Protein AF-A0A8H7FRB4-F1 (afdb_monomer)

Radius of gyration: 38.81 Å; Cα contacts (8 Å, |Δi|>4): 185; chains: 1; bounding box: 124×44×95 Å

Solvent-accessible surface area (backbone atoms only — not comparable to full-atom values): 19046 Å² total; per-residue (Å²): 135,80,78,74,79,72,81,78,77,81,50,70,69,59,49,53,49,49,33,62,73,70,65,39,68,90,49,43,68,59,54,55,52,53,70,71,49,55,69,69,59,46,53,52,50,50,53,52,51,49,53,51,49,53,49,52,52,49,55,49,51,50,52,50,51,52,48,51,53,51,49,55,51,49,53,60,52,49,60,76,68,59,72,76,51,73,67,52,47,53,50,52,47,39,52,51,34,27,61,67,56,42,77,67,78,49,79,86,48,47,54,58,52,52,50,52,51,42,64,79,38,15,73,84,69,72,39,55,54,49,75,77,33,68,61,53,31,52,43,50,51,53,51,45,43,55,47,43,56,55,47,51,53,49,50,53,50,52,47,50,45,38,63,69,16,46,84,89,69,78,39,69,60,56,54,66,69,61,48,45,53,52,48,44,70,78,22,40,53,77,83,62,67,95,63,81,53,62,62,36,46,19,45,52,28,50,54,43,54,53,51,49,57,52,52,54,52,47,56,48,37,56,73,74,65,52,77,77,74,68,85,88,60,88,83,54,58,66,63,54,50,42,54,53,38,49,54,47,39,75,72,49,46,88,56,71,82,39,68,63,37,54,51,50,30,54,48,42,37,50,51,46,51,50,58,52,53,50,56,53,49,57,51,48,60,53,42,54,62,45,47,75,64,39,79,83,62,90,84,87,85,88,88,87,88,87,89,81,89,85,80,90,67,82,87,64,87,74,79,91,80,75,137

Foldseek 3Di:
DDDDDPPDLDDPVNQVVVCVVVVVVVCNVVSVVLSPDDPVVNVVVVVVVVVVVVVVVVVVVVVVVVVVVVVVVVVVVCLVVDADDPLLLVVLLLQLLALVLADDLALVCSLVVSLVVCCVCVVLSVNVCCPVPPSSVVNSSVSSVVSSVVSVVVLLVLLLCLAVPDPVPPGARHALQRSLLVSQVVRHDLPRDPHRDLNSSLLSLLLNVLSVVLVVVQVVCVVVVPDDDPVPDDSCSSVVSSVVSNVQCVVQNPPCPDPSNVVSSVVSNVVSNVVRVVSVVVVVVVVVVVVVVCVVPDDDDDDDDDDDDDDDPNPSPPDPDDD

Structure (mmCIF, N/CA/C/O backbone):
data_AF-A0A8H7FRB4-F1
#
_entry.id   AF-A0A8H7FRB4-F1
#
loop_
_atom_site.group_PDB
_atom_site.id
_atom_site.type_symbol
_atom_site.label_atom_id
_atom_site.label_alt_id
_atom_site.label_comp_id
_atom_site.label_asym_id
_atom_site.label_entity_id
_atom_site.label_seq_id
_atom_site.pdbx_PDB_ins_code
_atom_site.Cartn_x
_atom_site.Cartn_y
_atom_site.Cartn_z
_atom_site.occupancy
_atom_site.B_iso_or_equiv
_atom_site.auth_seq_id
_atom_site.auth_comp_id
_atom_site.auth_asym_id
_atom_site.auth_atom_id
_atom_site.pdbx_PDB_model_num
ATOM 1 N N . MET A 1 1 ? -72.503 -6.354 61.749 1.00 41.94 1 MET A N 1
ATOM 2 C CA . MET A 1 1 ? -71.169 -5.715 61.730 1.00 41.94 1 MET A CA 1
ATOM 3 C C . MET A 1 1 ? -70.128 -6.792 61.989 1.00 41.94 1 MET A C 1
ATOM 5 O O . MET A 1 1 ? -70.009 -7.238 63.120 1.00 41.94 1 MET A O 1
ATOM 9 N N . ALA A 1 2 ? -69.456 -7.284 60.947 1.00 50.25 2 ALA A N 1
ATOM 10 C CA . ALA A 1 2 ? -68.375 -8.255 61.101 1.00 50.25 2 ALA A CA 1
ATOM 11 C C . ALA A 1 2 ? -67.097 -7.509 61.509 1.00 50.25 2 ALA A C 1
ATOM 13 O O . ALA A 1 2 ? -66.700 -6.558 60.832 1.00 50.25 2 ALA A O 1
ATOM 14 N N . ALA A 1 3 ? -66.491 -7.908 62.629 1.00 51.78 3 ALA A N 1
ATOM 15 C CA . ALA A 1 3 ? -65.200 -7.393 63.063 1.00 51.78 3 ALA A CA 1
ATOM 16 C C . ALA A 1 3 ? -64.176 -7.641 61.947 1.00 51.78 3 ALA A C 1
ATOM 18 O O . ALA A 1 3 ? -64.006 -8.778 61.503 1.00 51.78 3 ALA A O 1
ATOM 19 N N . ARG A 1 4 ? -63.537 -6.573 61.452 1.00 51.34 4 ARG A N 1
ATOM 20 C CA . ARG A 1 4 ? -62.471 -6.706 60.457 1.00 51.34 4 ARG A CA 1
ATOM 21 C C . ARG A 1 4 ? -61.383 -7.605 61.059 1.00 51.34 4 ARG A C 1
ATOM 23 O O . ARG A 1 4 ? -60.963 -7.317 62.181 1.00 51.34 4 ARG A O 1
ATOM 30 N N . PRO A 1 5 ? -60.943 -8.669 60.364 1.00 56.00 5 PRO A N 1
ATOM 31 C CA . PRO A 1 5 ? -59.815 -9.466 60.821 1.00 56.00 5 PRO A CA 1
ATOM 32 C C . PRO A 1 5 ? -58.641 -8.517 61.059 1.00 56.00 5 PRO A C 1
ATOM 34 O O . PRO A 1 5 ? -58.268 -7.753 60.166 1.00 56.00 5 PRO A O 1
ATOM 37 N N . GLY A 1 6 ? -58.142 -8.492 62.297 1.00 61.59 6 GLY A N 1
ATOM 38 C CA . GLY A 1 6 ? -57.039 -7.621 62.683 1.00 61.59 6 GLY A CA 1
ATOM 39 C C . GLY A 1 6 ? -55.871 -7.850 61.732 1.00 61.59 6 GLY A C 1
ATOM 40 O O . GLY A 1 6 ? -55.506 -9.000 61.487 1.00 61.59 6 GLY A O 1
ATOM 41 N N . MET A 1 7 ? -55.329 -6.773 61.157 1.00 62.56 7 MET A N 1
ATOM 42 C CA . MET A 1 7 ? -54.133 -6.845 60.318 1.00 62.56 7 MET A CA 1
ATOM 43 C C . MET A 1 7 ? -53.056 -7.614 61.085 1.00 62.56 7 MET A C 1
ATOM 45 O O . MET A 1 7 ? -52.595 -7.161 62.133 1.00 62.56 7 MET A O 1
ATOM 49 N N . GLY A 1 8 ? -52.732 -8.816 60.604 1.00 65.56 8 GLY A N 1
ATOM 50 C CA . GLY A 1 8 ? -51.844 -9.742 61.292 1.00 65.56 8 GLY A CA 1
ATOM 51 C C . GLY A 1 8 ? -50.474 -9.109 61.484 1.00 65.56 8 GLY A C 1
ATOM 52 O O . GLY A 1 8 ? -49.753 -8.870 60.518 1.00 65.56 8 GLY A O 1
ATOM 53 N N . VAL A 1 9 ? -50.119 -8.829 62.736 1.00 74.69 9 VAL A N 1
ATOM 54 C CA . VAL A 1 9 ? -48.777 -8.374 63.094 1.00 74.69 9 VAL A CA 1
ATOM 55 C C . VAL A 1 9 ? -47.816 -9.521 62.783 1.00 74.69 9 VAL A C 1
ATOM 57 O O . VAL A 1 9 ? -47.925 -10.607 63.352 1.00 74.69 9 VAL A O 1
ATOM 60 N N . MET A 1 10 ? -46.902 -9.302 61.839 1.00 84.31 10 MET A N 1
ATOM 61 C CA . MET A 1 10 ? -45.876 -10.275 61.464 1.00 84.31 10 MET A CA 1
ATOM 62 C C . MET A 1 10 ? -45.056 -10.685 62.698 1.00 84.31 10 MET A C 1
ATOM 64 O O . MET A 1 10 ? -44.583 -9.828 63.446 1.00 84.31 10 MET A O 1
ATOM 68 N N . SER A 1 11 ? -44.887 -11.992 62.928 1.00 91.75 11 SER A N 1
ATOM 69 C CA . SER A 1 11 ? -44.148 -12.490 64.094 1.00 91.75 11 SER A CA 1
ATOM 70 C C . SER A 1 11 ? -42.644 -12.205 63.974 1.00 91.75 11 SER A C 1
ATOM 72 O O . SER A 1 11 ? -42.080 -12.225 62.879 1.00 91.75 11 SER A O 1
ATOM 74 N N . LEU A 1 12 ? -41.962 -11.986 65.106 1.00 90.00 12 LEU A N 1
ATOM 75 C CA . LEU A 1 12 ? -40.512 -11.725 65.132 1.00 90.00 12 LEU A CA 1
ATOM 76 C C . LEU A 1 12 ? -39.692 -12.874 64.520 1.00 90.00 12 LEU A C 1
ATOM 78 O O . LEU A 1 12 ? -38.694 -12.625 63.854 1.00 90.00 12 LEU A O 1
ATOM 82 N N . GLN A 1 13 ? -40.149 -14.121 64.679 1.00 93.00 13 GLN A N 1
ATOM 83 C CA . GLN A 1 13 ? -39.522 -15.291 64.054 1.00 93.00 13 GLN A CA 1
ATOM 84 C C . GLN A 1 13 ? -39.648 -15.270 62.524 1.00 93.00 13 GLN A C 1
ATOM 86 O O . GLN A 1 13 ? -38.700 -15.624 61.824 1.00 93.00 13 GLN A O 1
ATOM 91 N N . ALA A 1 14 ? -40.798 -14.836 61.992 1.00 92.75 14 ALA A N 1
ATOM 92 C CA . ALA A 1 14 ? -40.980 -14.670 60.552 1.00 92.75 14 ALA A CA 1
ATOM 93 C C . ALA A 1 14 ? -40.101 -13.533 60.007 1.00 92.75 14 ALA A C 1
ATOM 95 O O . ALA A 1 14 ? -39.486 -13.689 58.952 1.00 92.75 14 ALA A O 1
ATOM 96 N N . LEU A 1 15 ? -39.973 -12.433 60.757 1.00 94.00 15 LEU A N 1
ATOM 97 C CA . LEU A 1 15 ? -39.087 -11.322 60.407 1.00 94.00 15 LEU A CA 1
ATOM 98 C C . LEU A 1 15 ? -37.610 -11.746 60.396 1.00 94.00 15 LEU A C 1
ATOM 100 O O . LEU A 1 15 ? -36.909 -11.475 59.427 1.00 94.00 15 LEU A O 1
ATOM 104 N N . ASP A 1 16 ? -37.140 -12.470 61.415 1.00 95.94 16 ASP A N 1
ATOM 105 C CA . ASP A 1 16 ? -35.768 -12.996 61.451 1.00 95.94 16 ASP A CA 1
ATOM 106 C C . ASP A 1 16 ? -35.485 -13.973 60.304 1.00 95.94 16 ASP A C 1
ATOM 108 O O . ASP A 1 16 ? -34.378 -13.989 59.756 1.00 95.94 16 ASP A O 1
ATOM 112 N N . LYS A 1 17 ? -36.487 -14.763 59.901 1.00 95.56 17 LYS A N 1
ATOM 113 C CA . LYS A 1 17 ? -36.383 -15.632 58.726 1.00 95.56 17 LYS A CA 1
ATOM 114 C C . LYS A 1 17 ? -36.187 -14.813 57.447 1.00 95.56 17 LYS A C 1
ATOM 116 O O . LYS A 1 17 ? -35.317 -15.170 56.658 1.00 95.56 17 LYS A O 1
ATOM 121 N N . LEU A 1 18 ? -36.921 -13.710 57.270 1.00 94.50 18 LEU A N 1
ATOM 122 C CA . LEU A 1 18 ? -36.755 -12.799 56.128 1.00 94.50 18 LEU A CA 1
ATOM 123 C C . LEU A 1 18 ? -35.392 -12.095 56.138 1.00 94.50 18 LEU A C 1
ATOM 125 O O . LEU A 1 18 ? -34.728 -12.046 55.106 1.00 94.50 18 LEU A O 1
ATOM 129 N N . ILE A 1 19 ? -34.937 -11.613 57.297 1.00 96.06 19 ILE A N 1
ATOM 130 C CA . ILE A 1 19 ? -33.608 -10.999 57.452 1.00 96.06 19 ILE A CA 1
ATOM 131 C C . ILE A 1 19 ? -32.517 -11.973 56.997 1.00 96.06 19 ILE A C 1
ATOM 133 O O . ILE A 1 19 ? -31.652 -11.614 56.200 1.00 96.06 19 ILE A O 1
ATOM 137 N N . ASN A 1 20 ? -32.587 -13.224 57.458 1.00 96.25 20 ASN A N 1
ATOM 138 C CA . ASN A 1 20 ? -31.646 -14.269 57.059 1.00 96.25 20 ASN A CA 1
ATOM 139 C C . ASN A 1 20 ? -31.755 -14.612 55.569 1.00 96.25 20 ASN A C 1
ATOM 141 O O . ASN A 1 20 ? -30.736 -14.769 54.901 1.00 96.25 20 ASN A O 1
ATOM 145 N N . GLN A 1 21 ? -32.977 -14.700 55.040 1.00 97.00 21 GLN A N 1
ATOM 146 C CA . GLN A 1 21 ? -33.227 -15.014 53.633 1.00 97.00 21 GLN A CA 1
ATOM 147 C C . GLN A 1 21 ? -32.640 -13.955 52.690 1.00 97.00 21 GLN A C 1
ATOM 149 O O . GLN A 1 21 ? -32.069 -14.306 51.660 1.00 97.00 21 GLN A O 1
ATOM 154 N N . HIS A 1 22 ? -32.737 -12.676 53.055 1.00 95.19 22 HIS A N 1
ATOM 155 C CA . HIS A 1 22 ? -32.208 -11.559 52.269 1.00 95.19 22 HIS A CA 1
ATOM 156 C C . HIS A 1 22 ? -30.783 -11.147 52.660 1.00 95.19 22 HIS A C 1
ATOM 158 O O . HIS A 1 22 ? -30.259 -10.189 52.101 1.00 95.19 22 HIS A O 1
ATOM 164 N N . LYS A 1 23 ? -30.139 -11.883 53.578 1.00 95.75 23 LYS A N 1
ATOM 165 C CA . LYS A 1 23 ? -28.772 -11.629 54.063 1.00 95.75 23 LYS A CA 1
ATOM 166 C C . LYS A 1 23 ? -28.575 -10.233 54.681 1.00 95.75 23 LYS A C 1
ATOM 168 O O . LYS A 1 23 ? -27.477 -9.697 54.635 1.00 95.75 23 LYS A O 1
ATOM 173 N N . LEU A 1 24 ? -29.610 -9.681 55.315 1.00 95.38 24 LEU A N 1
ATOM 174 C CA . LEU A 1 24 ? -29.598 -8.354 55.956 1.00 95.38 24 LEU A CA 1
ATOM 175 C C . LEU A 1 24 ? -29.108 -8.418 57.416 1.00 95.38 24 LEU A C 1
ATOM 177 O O . LEU A 1 24 ? -29.712 -7.859 58.336 1.00 95.38 24 LEU A O 1
ATOM 181 N N . GLY A 1 25 ? -28.078 -9.233 57.661 1.00 94.12 25 GLY A N 1
ATOM 182 C CA . GLY A 1 25 ? -27.602 -9.543 59.012 1.00 94.12 25 GLY A CA 1
ATOM 183 C C . GLY A 1 25 ? -27.091 -8.310 59.757 1.00 94.12 25 GLY A C 1
ATOM 184 O O . GLY A 1 25 ? -27.362 -8.163 60.952 1.00 94.12 25 GLY A O 1
ATOM 185 N N . ASP A 1 26 ? -26.434 -7.407 59.035 1.00 96.56 26 ASP A N 1
ATOM 186 C CA . ASP A 1 26 ? -25.814 -6.199 59.578 1.00 96.56 26 ASP A CA 1
ATOM 187 C C . ASP A 1 26 ? -26.870 -5.141 59.945 1.00 96.56 26 ASP A C 1
ATOM 189 O O . ASP A 1 26 ? -26.736 -4.408 60.929 1.00 96.56 26 ASP A O 1
ATOM 193 N N . GLU A 1 27 ? -27.995 -5.130 59.232 1.00 96.06 27 GLU A N 1
ATOM 194 C CA . GLU A 1 27 ? -29.126 -4.226 59.442 1.00 96.06 27 GLU A CA 1
ATOM 195 C C . GLU A 1 27 ? -30.166 -4.790 60.419 1.00 96.06 27 GLU A C 1
ATOM 197 O O . GLU A 1 27 ? -31.147 -4.115 60.747 1.00 96.06 27 GLU A O 1
ATOM 202 N N . ARG A 1 28 ? -29.965 -6.009 60.938 1.00 95.12 28 ARG A N 1
ATOM 203 C CA . ARG A 1 28 ? -30.932 -6.730 61.785 1.00 95.12 28 ARG A CA 1
ATOM 204 C C . ARG A 1 28 ? -31.487 -5.876 62.929 1.00 95.12 28 ARG A C 1
ATOM 206 O O . ARG A 1 28 ? -32.696 -5.871 63.159 1.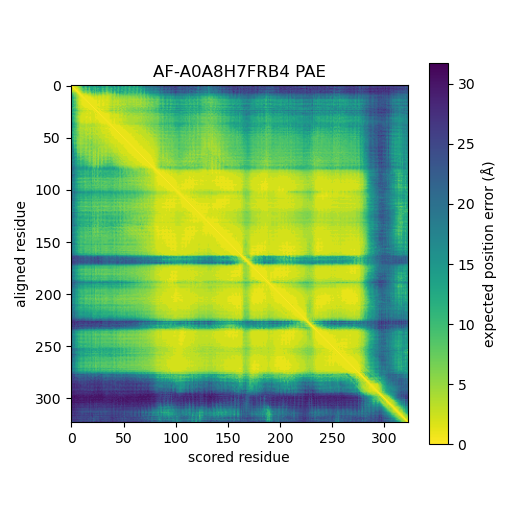00 95.12 28 ARG A O 1
ATOM 213 N N . LYS A 1 29 ? -30.632 -5.131 63.644 1.00 95.19 29 LYS A N 1
ATOM 214 C CA . LYS A 1 29 ? -31.057 -4.250 64.754 1.00 95.19 29 LYS A CA 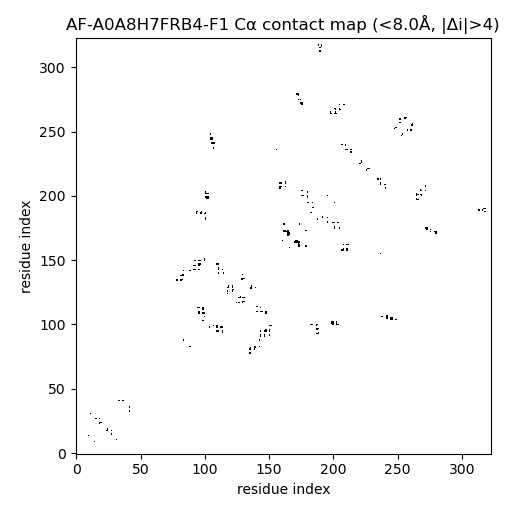1
ATOM 215 C C . LYS A 1 29 ? -32.001 -3.139 64.280 1.00 95.19 29 LYS A C 1
ATOM 217 O O . LYS A 1 29 ? -33.018 -2.898 64.925 1.00 95.19 29 LYS A O 1
ATOM 222 N N . LEU A 1 30 ? -31.686 -2.510 63.147 1.00 93.56 30 LEU A N 1
ATOM 223 C CA . LEU A 1 30 ? -32.503 -1.468 62.519 1.00 93.56 30 LEU A CA 1
ATOM 224 C C . LEU A 1 30 ? -33.856 -2.020 62.061 1.00 93.56 30 LEU A C 1
ATOM 226 O O . LEU A 1 30 ? -34.876 -1.378 62.288 1.00 93.56 30 LEU A O 1
ATOM 230 N N . ILE A 1 31 ? -33.882 -3.223 61.485 1.00 93.31 31 ILE A N 1
ATOM 231 C CA . ILE A 1 31 ? -35.112 -3.875 61.011 1.00 93.31 31 ILE A CA 1
ATOM 232 C C . ILE A 1 31 ? -36.039 -4.227 62.185 1.00 93.31 31 ILE A C 1
ATOM 234 O O . ILE A 1 31 ? -37.241 -3.968 62.126 1.00 93.31 31 ILE A O 1
ATOM 238 N N . HIS A 1 32 ? -35.494 -4.754 63.287 1.00 93.75 32 HIS A N 1
ATOM 239 C CA . HIS A 1 32 ? -36.270 -5.017 64.508 1.00 93.75 32 HIS A CA 1
ATOM 240 C C . HIS A 1 32 ? -36.778 -3.737 65.171 1.00 93.75 32 HIS A C 1
ATOM 242 O O . HIS A 1 32 ? -37.907 -3.706 65.662 1.00 93.75 32 HIS A O 1
ATOM 248 N N . GLN A 1 33 ? -35.967 -2.678 65.186 1.00 94.00 33 GLN A N 1
ATOM 249 C CA . GLN A 1 33 ? -36.384 -1.369 65.686 1.00 94.00 33 GLN A CA 1
ATOM 250 C C . GLN A 1 33 ? -37.510 -0.792 64.822 1.00 94.00 33 GLN A C 1
ATOM 252 O O . GLN A 1 33 ? -38.535 -0.383 65.359 1.00 94.00 33 GLN A O 1
ATOM 257 N N . PHE A 1 34 ? -37.366 -0.855 63.497 1.00 94.31 34 PHE A N 1
ATOM 258 C CA . PHE A 1 34 ? -38.390 -0.452 62.539 1.00 94.31 34 PHE A CA 1
ATOM 259 C C . PHE A 1 34 ? -39.696 -1.218 62.749 1.00 94.31 34 PHE A C 1
ATOM 261 O O . PHE A 1 34 ? -40.757 -0.610 62.814 1.00 94.31 34 PHE A O 1
ATOM 268 N N . ALA A 1 35 ? -39.631 -2.541 62.926 1.00 94.00 35 ALA A N 1
ATOM 269 C CA . ALA A 1 35 ? -40.802 -3.388 63.137 1.00 94.00 35 ALA A CA 1
ATOM 270 C C . ALA A 1 35 ? -41.583 -3.047 64.418 1.00 94.00 35 ALA A C 1
ATOM 272 O O . ALA A 1 35 ? -42.802 -3.231 64.445 1.00 94.00 35 ALA A O 1
ATOM 273 N N . LYS A 1 36 ? -40.912 -2.517 65.447 1.00 93.56 36 LYS A N 1
ATOM 274 C CA . LYS A 1 36 ? -41.530 -2.094 66.715 1.00 93.56 36 LYS A CA 1
ATOM 275 C C . LYS A 1 36 ? -42.116 -0.681 66.682 1.00 93.56 36 LYS A C 1
ATOM 277 O O . LYS A 1 36 ? -42.891 -0.350 67.574 1.00 93.56 36 LYS A O 1
ATOM 282 N N . SER A 1 37 ? -41.769 0.136 65.691 1.00 93.94 37 SER A N 1
ATOM 283 C CA . SER A 1 37 ? -42.290 1.499 65.566 1.00 93.94 37 SER A CA 1
ATOM 284 C C . SER A 1 37 ? -43.782 1.537 65.217 1.00 93.94 37 SER A C 1
ATOM 286 O O . SER A 1 37 ? -44.338 0.575 64.670 1.00 93.94 37 SER A O 1
ATOM 288 N N . ASP A 1 38 ? -44.413 2.677 65.500 1.00 95.88 38 ASP A N 1
ATOM 289 C CA . ASP A 1 38 ? -45.792 2.967 65.106 1.00 95.88 38 ASP A CA 1
ATOM 290 C C . ASP A 1 38 ? -45.980 2.947 63.573 1.00 95.88 38 ASP A C 1
ATOM 292 O O . ASP A 1 38 ? -45.026 3.145 62.811 1.00 95.88 38 ASP A O 1
ATOM 296 N N . VAL A 1 39 ? -47.202 2.662 63.116 1.00 91.50 39 VAL A N 1
ATOM 297 C CA . VAL A 1 39 ? -47.525 2.521 61.686 1.00 91.50 39 VAL A CA 1
ATOM 298 C C . VAL A 1 39 ? -47.278 3.820 60.923 1.00 91.50 39 VAL A C 1
ATOM 300 O O . VAL A 1 39 ? -46.667 3.770 59.852 1.00 91.50 39 VAL A O 1
ATOM 303 N N . ASP A 1 40 ? -47.663 4.970 61.476 1.00 93.12 40 ASP A N 1
ATOM 304 C CA . ASP A 1 40 ? -47.500 6.256 60.791 1.00 93.12 40 ASP A CA 1
ATOM 305 C C . ASP A 1 40 ? -46.014 6.602 60.638 1.00 93.12 40 ASP A C 1
ATOM 307 O O . ASP A 1 40 ? -45.562 7.030 59.572 1.00 93.12 40 ASP A O 1
ATOM 311 N N . TYR A 1 41 ? -45.215 6.304 61.668 1.00 92.69 41 TYR A N 1
ATOM 312 C CA . TYR A 1 41 ? -43.762 6.457 61.613 1.00 92.69 41 TYR A CA 1
ATOM 313 C C . TYR A 1 41 ? -43.122 5.548 60.554 1.00 92.69 41 TYR A C 1
ATOM 315 O O . TYR A 1 41 ? -42.249 5.991 59.804 1.00 92.69 41 TYR A O 1
ATOM 323 N N . LYS A 1 42 ? -43.564 4.286 60.451 1.00 93.12 42 LYS A N 1
ATOM 324 C CA . LYS A 1 42 ? -43.068 3.341 59.435 1.00 93.12 42 LYS A CA 1
ATOM 325 C C . LYS A 1 42 ? -43.332 3.840 58.020 1.00 93.12 42 LYS A C 1
ATOM 327 O O . LYS A 1 42 ? -42.423 3.812 57.191 1.00 93.12 42 LYS A O 1
ATOM 332 N N . LEU A 1 43 ? -44.556 4.297 57.751 1.00 93.44 43 LEU A N 1
ATOM 333 C CA . LEU A 1 43 ? -44.947 4.822 56.442 1.00 93.44 43 LEU A CA 1
ATOM 334 C C . LEU A 1 43 ? -44.130 6.063 56.079 1.00 93.44 43 LEU A C 1
ATOM 336 O O . LEU A 1 43 ? -43.574 6.124 54.981 1.00 93.44 43 LEU A O 1
ATOM 340 N N . ALA A 1 44 ? -43.983 7.006 57.015 1.00 94.69 44 ALA A N 1
ATOM 341 C CA . ALA A 1 44 ? -43.159 8.194 56.816 1.00 94.69 44 ALA A CA 1
ATOM 342 C C . ALA A 1 44 ? -41.694 7.830 56.525 1.00 94.69 44 ALA A C 1
ATOM 344 O O . ALA A 1 44 ? -41.091 8.361 55.593 1.00 94.69 44 ALA A O 1
ATOM 345 N N . GLN A 1 45 ? -41.121 6.887 57.274 1.00 93.56 45 GLN A N 1
ATOM 346 C CA . GLN A 1 45 ? -39.735 6.469 57.082 1.00 93.56 45 GLN A CA 1
ATOM 347 C C . GLN A 1 45 ? -39.520 5.718 55.760 1.00 93.56 45 GLN A C 1
ATOM 349 O O . GLN A 1 45 ? -38.497 5.947 55.115 1.00 93.56 45 GLN A O 1
ATOM 354 N N . ILE A 1 46 ? -40.461 4.868 55.328 1.00 95.19 46 ILE A N 1
ATOM 355 C CA . ILE A 1 46 ? -40.411 4.223 54.004 1.00 95.19 46 ILE A CA 1
ATOM 356 C C . ILE A 1 46 ? -40.461 5.280 52.905 1.00 95.19 46 ILE A C 1
ATOM 358 O O . ILE A 1 46 ? -39.611 5.252 52.022 1.00 95.19 46 ILE A O 1
ATOM 362 N N . LEU A 1 47 ? -41.393 6.237 52.980 1.00 95.62 47 LEU A N 1
ATOM 363 C CA . LEU A 1 47 ? -41.501 7.309 51.990 1.00 95.62 47 LEU A CA 1
ATOM 364 C C . LEU A 1 47 ? -40.207 8.130 51.911 1.00 95.62 47 LEU A C 1
ATOM 366 O O . LEU A 1 47 ? -39.689 8.356 50.823 1.00 95.62 47 LEU A O 1
ATOM 370 N N . ILE A 1 48 ? -39.640 8.525 53.055 1.00 95.69 48 ILE A N 1
ATOM 371 C CA . ILE A 1 48 ? -38.368 9.263 53.102 1.00 95.69 48 ILE A CA 1
ATOM 372 C C . ILE A 1 48 ? -37.234 8.436 52.488 1.00 95.69 48 ILE A C 1
ATOM 374 O O . ILE A 1 48 ? -36.454 8.958 51.695 1.00 95.69 48 ILE A O 1
ATOM 378 N N . ARG A 1 49 ? -37.128 7.146 52.830 1.00 93.69 49 ARG A N 1
ATOM 379 C CA . ARG A 1 49 ? -36.095 6.260 52.275 1.00 93.69 49 ARG A CA 1
ATOM 380 C C . ARG A 1 49 ? -36.262 6.057 50.772 1.00 93.69 49 ARG A C 1
ATOM 382 O O . ARG A 1 49 ? -35.257 6.116 50.073 1.00 93.69 49 ARG A O 1
ATOM 389 N N . GLN A 1 50 ? -37.493 5.891 50.291 1.00 96.25 50 GLN A N 1
ATOM 390 C CA . GLN A 1 50 ? -37.804 5.798 48.867 1.00 96.25 50 GLN A CA 1
ATOM 391 C C . GLN A 1 50 ? -37.372 7.072 48.136 1.00 96.25 50 GLN A C 1
ATOM 393 O O . GLN A 1 50 ? -36.638 6.981 47.164 1.00 96.25 50 GLN A O 1
ATOM 398 N N . LEU A 1 51 ? -37.717 8.257 48.652 1.00 96.81 51 LEU A N 1
ATOM 399 C CA . LEU A 1 51 ? -37.308 9.533 48.053 1.00 96.81 51 LEU A CA 1
ATOM 400 C C . LEU A 1 51 ? -35.780 9.714 48.032 1.00 96.81 51 LEU A C 1
ATOM 402 O O . LEU A 1 51 ? -35.229 10.216 47.053 1.00 96.81 51 LEU A O 1
ATOM 406 N N . ILE A 1 52 ? -35.080 9.298 49.095 1.00 96.25 52 ILE A N 1
ATOM 407 C CA . ILE A 1 52 ? -33.608 9.303 49.136 1.00 96.25 52 ILE A CA 1
ATOM 408 C C . ILE A 1 52 ? -33.039 8.349 48.080 1.00 96.25 52 ILE A C 1
ATOM 410 O O . ILE A 1 52 ? -32.090 8.703 47.384 1.00 96.25 52 ILE A O 1
ATOM 414 N N . GLN A 1 53 ? -33.609 7.150 47.957 1.00 96.81 53 GLN A N 1
ATOM 415 C CA . GLN A 1 53 ? -33.178 6.158 46.981 1.00 96.81 53 GLN A CA 1
ATOM 416 C C . GLN A 1 53 ? -33.438 6.630 45.547 1.00 96.81 53 GLN A C 1
ATOM 418 O O . GLN A 1 53 ? -32.533 6.543 44.724 1.00 96.81 53 GLN A O 1
ATOM 423 N N . ASP A 1 54 ? -34.614 7.188 45.259 1.00 96.69 54 ASP A N 1
ATOM 424 C CA . A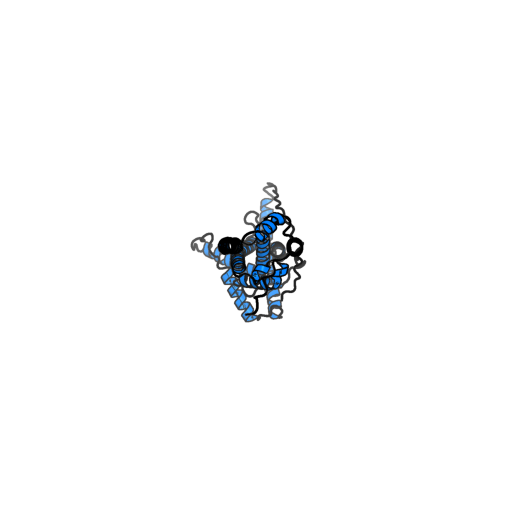SP A 1 54 ? -34.963 7.738 43.946 1.00 96.69 54 ASP A CA 1
ATOM 425 C C . ASP A 1 54 ? -34.000 8.863 43.553 1.00 96.69 54 ASP A C 1
ATOM 427 O O . ASP A 1 54 ? -33.519 8.912 42.420 1.00 96.69 54 ASP A O 1
ATOM 431 N N . ARG A 1 55 ? -33.632 9.725 44.511 1.00 97.19 55 ARG A N 1
ATOM 432 C CA . ARG A 1 55 ? -32.609 10.753 44.298 1.00 97.19 55 ARG A CA 1
ATOM 433 C C . ARG A 1 55 ? -31.238 10.148 43.994 1.00 97.19 55 ARG A C 1
ATOM 435 O O . ARG A 1 55 ? -30.603 10.579 43.038 1.00 97.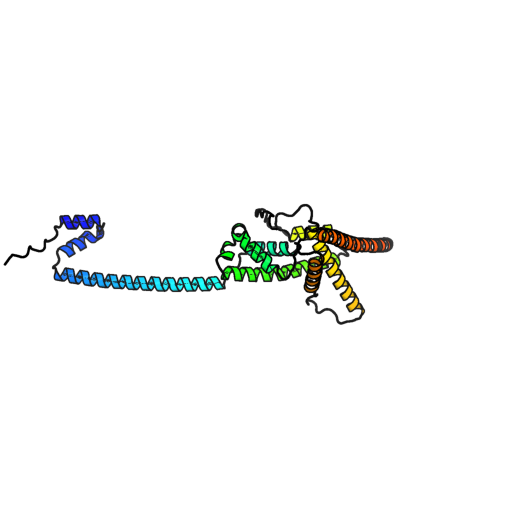19 55 ARG A O 1
ATOM 442 N N . ALA A 1 56 ? -30.792 9.158 44.766 1.00 96.56 56 ALA A N 1
ATOM 443 C CA . ALA A 1 56 ? -29.503 8.502 44.546 1.00 96.56 56 ALA A CA 1
ATOM 444 C C . ALA A 1 56 ? -29.447 7.775 43.189 1.00 96.56 56 ALA A C 1
ATOM 446 O O . ALA A 1 56 ? -28.440 7.842 42.487 1.00 96.56 56 ALA A O 1
ATOM 447 N N . VAL A 1 57 ? -30.544 7.125 42.786 1.00 97.31 57 VAL A N 1
ATOM 448 C CA . VAL A 1 57 ? -30.686 6.510 41.458 1.00 97.31 57 VAL A CA 1
ATOM 449 C C . VAL A 1 57 ? -30.643 7.576 40.363 1.00 97.31 57 VAL A C 1
ATOM 451 O O . VAL A 1 57 ? -29.971 7.375 39.354 1.00 97.31 57 VAL A O 1
ATOM 454 N N . GLY A 1 58 ? -31.293 8.724 40.568 1.00 97.44 58 GLY A N 1
ATOM 455 C CA . GLY A 1 58 ? -31.217 9.864 39.653 1.00 97.44 58 GLY A CA 1
ATOM 456 C C . GLY A 1 58 ? -29.795 10.412 39.499 1.00 97.44 58 GLY A C 1
ATOM 457 O O . GLY A 1 58 ? -29.322 10.592 38.379 1.00 97.44 58 GLY A O 1
ATOM 458 N N . GLU A 1 59 ? -29.078 10.617 40.606 1.00 97.38 59 GLU A N 1
ATOM 459 C CA . GLU A 1 59 ? -27.675 11.064 40.610 1.00 97.38 59 GLU A CA 1
ATOM 460 C C . GLU A 1 59 ? -26.751 10.056 39.901 1.00 97.38 59 GLU A C 1
ATOM 462 O O . GLU A 1 59 ? -25.891 10.450 39.105 1.00 97.38 59 GLU A O 1
ATOM 467 N N . LEU A 1 60 ? -26.965 8.753 40.115 1.00 97.75 60 LEU A N 1
ATOM 468 C CA . LEU A 1 60 ? -26.233 7.695 39.418 1.00 97.75 60 LEU A CA 1
ATOM 469 C C . LEU A 1 60 ? -26.547 7.677 37.916 1.00 97.75 60 LEU A C 1
ATOM 471 O O . LEU A 1 60 ? -25.630 7.570 37.105 1.00 97.75 60 LEU A O 1
ATOM 475 N N . SER A 1 61 ? -27.819 7.813 37.538 1.00 97.69 61 SER A N 1
ATOM 476 C CA . SER A 1 61 ? -28.240 7.873 36.135 1.00 97.69 61 SER A CA 1
ATOM 477 C C . SER A 1 61 ? -27.594 9.053 35.409 1.00 97.69 61 SER A C 1
ATOM 479 O O . SER A 1 61 ? -27.061 8.879 34.314 1.00 97.69 61 SER A O 1
ATOM 481 N N . ASN A 1 62 ? -27.573 10.231 36.039 1.00 97.19 62 ASN A N 1
ATOM 482 C CA . ASN A 1 62 ? -26.895 11.410 35.498 1.00 97.19 62 ASN A CA 1
ATOM 483 C C . ASN A 1 62 ? -25.386 11.162 35.351 1.00 97.19 62 ASN A C 1
ATOM 485 O O . ASN A 1 62 ? -24.817 11.435 34.301 1.00 97.19 62 ASN A O 1
ATOM 489 N N . SER A 1 63 ? -24.754 10.549 36.357 1.00 97.38 63 SER A N 1
ATOM 490 C CA . SER A 1 63 ? -23.325 10.207 36.308 1.00 97.38 63 SER A CA 1
ATOM 491 C C . SER A 1 63 ? -22.993 9.230 35.172 1.00 97.38 63 SER A C 1
ATOM 493 O O . SER A 1 63 ? -21.968 9.373 34.506 1.00 97.38 63 SER A O 1
ATOM 495 N N . ILE A 1 64 ? -23.859 8.242 34.918 1.00 97.31 64 ILE A N 1
ATOM 496 C CA . ILE A 1 64 ? -23.713 7.301 33.797 1.00 97.31 64 ILE A CA 1
ATOM 497 C C . ILE A 1 64 ? -23.860 8.031 32.458 1.00 97.31 64 ILE A C 1
ATOM 499 O O . ILE A 1 64 ? -23.083 7.776 31.537 1.00 97.31 64 ILE A O 1
ATOM 503 N N . GLN A 1 65 ? -24.819 8.951 32.345 1.00 97.56 65 GLN A N 1
ATOM 504 C CA . GLN A 1 65 ? -25.015 9.749 31.136 1.00 97.56 65 GLN A CA 1
ATOM 505 C C . GLN A 1 65 ? -23.809 10.659 30.855 1.00 97.56 65 GLN A C 1
ATOM 507 O O . GLN A 1 65 ? -23.328 10.719 29.719 1.00 97.56 65 GLN A O 1
ATOM 512 N N . ASP A 1 66 ? -23.265 11.297 31.891 1.00 96.56 66 ASP A N 1
ATOM 513 C CA . ASP A 1 66 ? -22.053 12.107 31.795 1.00 96.56 66 ASP A CA 1
ATOM 514 C C . ASP A 1 66 ? -20.850 11.252 31.376 1.00 96.56 66 ASP A C 1
ATOM 516 O O . ASP A 1 66 ? -20.093 11.641 30.482 1.00 96.56 66 ASP A O 1
ATOM 520 N N . LEU A 1 67 ? -20.690 10.055 31.952 1.00 96.88 67 LEU A N 1
ATOM 521 C CA . LEU A 1 67 ? -19.637 9.115 31.564 1.00 96.88 67 LEU A CA 1
ATOM 522 C C . LEU A 1 67 ? -19.773 8.692 30.095 1.00 96.88 67 LEU A C 1
ATOM 524 O O . LEU A 1 67 ? -18.787 8.738 29.363 1.00 96.88 67 LEU A O 1
ATOM 528 N N . ALA A 1 68 ? -20.980 8.343 29.644 1.00 96.44 68 ALA A N 1
ATOM 529 C CA . ALA A 1 68 ? -21.240 7.968 28.255 1.00 96.44 68 ALA A CA 1
ATOM 530 C C . ALA A 1 68 ? -20.891 9.108 27.284 1.00 96.44 68 ALA A C 1
ATOM 532 O O . ALA A 1 68 ? -20.238 8.880 26.265 1.00 96.44 68 ALA A O 1
ATOM 533 N N . SER A 1 69 ? -21.248 10.350 27.629 1.00 96.50 69 SER A N 1
ATOM 534 C CA . SER A 1 69 ? -20.890 11.526 26.826 1.00 96.50 69 SER A CA 1
ATOM 535 C C . SER A 1 69 ? -19.373 11.759 26.768 1.00 96.50 69 SER A C 1
ATOM 537 O O . SER A 1 69 ? -18.825 12.096 25.715 1.00 96.50 69 SER A O 1
ATOM 539 N N . ASN A 1 70 ? -18.671 11.520 27.880 1.00 95.94 70 ASN A N 1
ATOM 540 C CA . ASN A 1 70 ? -17.220 11.631 27.953 1.00 95.94 70 ASN A CA 1
ATOM 541 C C . ASN A 1 70 ? -16.516 10.540 27.143 1.00 95.94 70 ASN A C 1
ATOM 543 O O . ASN A 1 70 ? -15.554 10.855 26.445 1.00 95.94 70 ASN A O 1
ATOM 547 N N . VAL A 1 71 ? -17.003 9.298 27.189 1.00 95.25 71 VAL A N 1
ATOM 548 C CA . VAL A 1 71 ? -16.480 8.191 26.372 1.00 95.25 71 VAL A CA 1
ATOM 549 C C . VAL A 1 71 ? -16.665 8.497 24.889 1.00 95.25 71 VAL A C 1
ATOM 551 O O . VAL A 1 71 ? -15.678 8.489 24.161 1.00 95.25 71 VAL A O 1
ATOM 554 N N . ALA A 1 72 ? -17.860 8.914 24.461 1.00 90.81 72 ALA A N 1
ATOM 555 C CA . ALA A 1 72 ? -18.110 9.299 23.068 1.00 90.81 72 ALA A CA 1
ATOM 556 C C . ALA A 1 72 ? -17.202 10.456 22.603 1.00 90.81 72 ALA A C 1
ATOM 558 O O . ALA A 1 72 ? -16.733 10.498 21.463 1.00 90.81 72 ALA A O 1
ATOM 559 N N . ARG A 1 73 ? -16.909 11.414 23.495 1.00 93.12 73 ARG A N 1
ATOM 560 C CA . ARG A 1 73 ? -15.954 12.493 23.212 1.00 93.12 73 ARG A CA 1
ATOM 561 C C . ARG A 1 73 ? -14.526 11.967 23.056 1.00 93.12 73 ARG A C 1
ATOM 563 O O . ARG A 1 73 ? -13.818 12.447 22.173 1.00 93.12 73 ARG A O 1
ATOM 570 N N . ILE A 1 74 ? -14.097 11.031 23.905 1.00 91.56 74 ILE A N 1
ATOM 571 C CA . ILE A 1 74 ? -12.773 10.400 23.823 1.00 91.56 74 ILE A CA 1
ATOM 572 C C . ILE A 1 74 ? -12.655 9.596 22.529 1.00 91.56 74 ILE A C 1
ATOM 574 O O . ILE A 1 74 ? -11.687 9.798 21.806 1.00 91.56 74 ILE A O 1
ATOM 578 N N . GLU A 1 75 ? -13.651 8.779 22.188 1.00 86.25 75 GLU A N 1
ATOM 579 C CA . GLU A 1 75 ? -13.693 8.012 20.937 1.00 86.25 75 GLU A CA 1
ATOM 580 C C . GLU A 1 75 ? -13.527 8.932 19.724 1.00 86.25 75 GLU A C 1
ATOM 582 O O . GLU A 1 75 ? -12.622 8.732 18.920 1.00 86.25 75 GLU A O 1
ATOM 587 N N . LYS A 1 76 ? -14.278 10.038 19.669 1.00 84.12 76 LYS A N 1
ATOM 588 C CA . LYS A 1 76 ? -14.160 11.038 18.597 1.00 84.12 76 LYS A CA 1
ATOM 589 C C . LYS A 1 76 ? -12.787 11.719 18.529 1.00 84.12 76 LYS A C 1
ATOM 591 O O . LYS A 1 76 ? -12.355 12.154 17.460 1.00 84.12 76 LYS A O 1
ATOM 596 N N . LEU A 1 77 ? -12.109 11.895 19.664 1.00 87.12 77 LEU A N 1
ATOM 597 C CA . LEU A 1 77 ? -10.742 12.424 19.687 1.00 87.12 77 LEU A CA 1
ATOM 598 C C . LEU A 1 77 ? -9.733 11.366 19.224 1.00 87.12 77 LEU A C 1
ATOM 600 O O . LEU A 1 77 ? -8.827 11.702 18.465 1.00 87.12 77 LEU A O 1
ATOM 604 N N . CYS A 1 78 ? -9.917 10.106 19.622 1.00 86.44 78 CYS A N 1
ATOM 605 C CA . CYS A 1 78 ? -9.104 8.976 19.181 1.00 86.44 78 CYS A CA 1
ATOM 606 C C . CYS A 1 78 ? -9.246 8.722 17.675 1.00 86.44 78 CYS A C 1
ATOM 608 O O . CYS A 1 78 ? -8.239 8.515 17.007 1.00 86.44 78 CYS A O 1
ATOM 610 N N . GLU A 1 79 ? -10.456 8.835 17.123 1.00 80.75 79 GLU A N 1
ATOM 611 C CA . GLU A 1 79 ? -10.726 8.749 15.682 1.00 80.75 79 GLU A CA 1
ATOM 612 C C . GLU A 1 79 ? -9.880 9.746 14.876 1.00 80.75 79 GLU A C 1
ATOM 614 O O . GLU A 1 79 ? -9.351 9.418 13.818 1.00 80.75 79 GLU A O 1
ATOM 619 N N . ARG A 1 80 ? -9.698 10.969 15.386 1.00 84.38 80 ARG A N 1
ATOM 620 C CA . ARG A 1 80 ? -8.927 12.018 14.694 1.00 84.38 80 ARG A CA 1
ATOM 621 C C . ARG A 1 80 ? -7.420 11.797 14.716 1.00 84.38 80 ARG A C 1
ATOM 623 O O . ARG A 1 80 ? -6.729 12.362 13.875 1.00 84.38 80 ARG A O 1
ATOM 630 N N . GLY A 1 81 ? -6.923 11.060 15.703 1.00 88.62 81 GLY A N 1
ATOM 631 C CA . GLY A 1 81 ? -5.497 10.823 15.920 1.00 88.62 81 GLY A CA 1
ATOM 632 C C . GLY A 1 81 ? -5.058 9.408 15.568 1.00 88.62 81 GLY A C 1
ATOM 633 O O . GLY A 1 81 ? -3.960 9.016 15.952 1.00 88.62 81 GLY A O 1
ATOM 634 N N . TRP A 1 82 ? -5.915 8.618 14.917 1.00 93.69 82 TRP A N 1
ATOM 635 C CA . TRP A 1 82 ? -5.553 7.257 14.564 1.00 93.69 82 TRP A CA 1
ATOM 636 C C . TRP A 1 82 ? -4.472 7.264 13.481 1.00 93.69 82 TRP A C 1
ATOM 638 O O . TRP A 1 82 ? -4.646 7.844 12.408 1.00 93.69 82 TRP A O 1
ATOM 648 N N . GLU A 1 83 ? -3.373 6.566 13.749 1.00 94.94 83 GLU A N 1
ATOM 649 C CA . GLU A 1 83 ? -2.278 6.341 12.812 1.00 94.94 83 GLU A CA 1
ATOM 650 C C . GLU A 1 83 ? -1.882 4.858 12.831 1.00 94.94 83 GLU A C 1
ATOM 652 O O . GLU A 1 83 ? -1.978 4.204 13.878 1.00 94.94 83 GLU A O 1
ATOM 657 N N . PRO A 1 84 ? -1.429 4.299 11.693 1.00 95.25 84 PRO A N 1
ATOM 658 C CA . PRO A 1 84 ? -0.917 2.939 11.674 1.00 95.25 84 PRO A CA 1
ATOM 659 C C . PRO A 1 84 ? 0.332 2.842 12.552 1.00 95.25 84 PRO A C 1
ATOM 661 O O . PRO A 1 84 ? 1.201 3.715 12.528 1.00 95.25 84 PRO A O 1
ATOM 664 N N . SER A 1 85 ? 0.468 1.737 13.283 1.00 95.50 85 SER A N 1
ATOM 665 C CA . SER A 1 85 ? 1.681 1.480 14.061 1.00 95.50 85 SER A CA 1
ATOM 666 C C . SER A 1 85 ? 2.924 1.439 13.160 1.00 95.50 85 SER A C 1
ATOM 668 O O . SER A 1 85 ? 2.832 1.233 11.946 1.00 95.50 85 SER A O 1
ATOM 670 N N . GLU A 1 86 ? 4.123 1.582 13.730 1.00 96.19 86 GLU A N 1
ATOM 671 C CA . GLU A 1 86 ? 5.369 1.524 12.949 1.00 96.19 86 GLU A CA 1
ATOM 672 C C . GLU A 1 86 ? 5.504 0.195 12.178 1.00 96.19 86 GLU A C 1
ATOM 674 O O . GLU A 1 86 ? 5.921 0.170 11.018 1.00 96.19 86 GLU A O 1
ATOM 679 N N . GLN A 1 87 ? 5.095 -0.917 12.796 1.00 95.25 87 GLN A N 1
ATOM 680 C CA . GLN A 1 87 ? 5.095 -2.243 12.171 1.00 95.25 87 GLN A CA 1
ATOM 681 C C . GLN A 1 87 ? 4.106 -2.316 11.002 1.00 95.25 87 GLN A C 1
ATOM 683 O O . GLN A 1 87 ? 4.464 -2.794 9.925 1.00 95.25 87 GLN A O 1
ATOM 688 N N . GLN A 1 88 ? 2.889 -1.789 11.182 1.00 95.69 88 GLN A N 1
ATOM 689 C CA . GLN A 1 88 ? 1.897 -1.693 10.108 1.00 95.69 88 GLN A CA 1
ATOM 690 C C . GLN A 1 88 ? 2.406 -0.797 8.975 1.00 95.69 88 GLN A C 1
ATOM 692 O O . GLN A 1 88 ? 2.303 -1.165 7.812 1.00 95.69 88 GLN A O 1
ATOM 697 N N . SER A 1 89 ? 3.045 0.328 9.289 1.00 96.69 89 SER A N 1
ATOM 698 C CA . SER A 1 89 ? 3.642 1.226 8.295 1.00 96.69 89 SER A CA 1
ATOM 699 C C . SER A 1 89 ? 4.755 0.545 7.486 1.00 96.69 89 SER A C 1
ATOM 701 O O . SER A 1 89 ? 4.810 0.692 6.263 1.00 96.69 89 SER A O 1
ATOM 703 N N . LYS A 1 90 ? 5.621 -0.253 8.130 1.00 95.94 90 LYS A N 1
ATOM 704 C CA . LYS A 1 90 ? 6.643 -1.071 7.444 1.00 95.94 90 LYS A CA 1
ATOM 705 C C . LYS A 1 90 ? 6.008 -2.116 6.523 1.00 95.94 90 LYS A C 1
ATOM 707 O O . LYS A 1 90 ? 6.447 -2.260 5.382 1.00 95.94 90 LYS A O 1
ATOM 712 N N . LEU A 1 91 ? 4.956 -2.789 6.987 1.00 96.12 91 LEU A N 1
ATOM 713 C CA . LEU A 1 91 ? 4.188 -3.754 6.199 1.00 96.12 91 LEU A CA 1
ATOM 714 C C . LEU A 1 91 ? 3.537 -3.096 4.973 1.00 96.12 91 LEU A C 1
ATOM 716 O O . LEU A 1 91 ? 3.734 -3.564 3.854 1.00 96.12 91 LEU A O 1
ATOM 720 N N . LEU A 1 92 ? 2.835 -1.974 5.159 1.00 97.69 92 LEU A N 1
ATOM 721 C CA . LEU A 1 92 ? 2.222 -1.196 4.075 1.00 97.69 92 LEU A CA 1
ATOM 722 C C . LEU A 1 92 ? 3.274 -0.734 3.059 1.00 97.69 92 LEU A C 1
ATOM 724 O O . LEU A 1 92 ? 3.058 -0.833 1.852 1.00 97.69 92 LEU A O 1
ATOM 728 N N . LYS A 1 93 ? 4.448 -0.300 3.531 1.00 97.62 93 LYS A N 1
ATOM 729 C CA . LYS A 1 93 ? 5.582 0.058 2.670 1.00 97.62 93 LYS A CA 1
ATOM 730 C C . LYS A 1 93 ? 6.095 -1.120 1.850 1.00 97.62 93 LYS A C 1
ATOM 732 O O . LYS A 1 93 ? 6.382 -0.941 0.668 1.00 97.62 93 LYS A O 1
ATOM 737 N N . SER A 1 94 ? 6.205 -2.304 2.447 1.00 96.31 94 SER A N 1
ATOM 738 C CA . SER A 1 94 ? 6.594 -3.526 1.734 1.00 96.31 94 SER A CA 1
ATOM 739 C C . SER A 1 94 ? 5.549 -3.922 0.682 1.00 96.31 94 SER A C 1
ATOM 741 O O . SER A 1 94 ? 5.916 -4.176 -0.463 1.00 96.31 94 SER A O 1
ATOM 743 N N . LEU A 1 95 ? 4.253 -3.855 1.012 1.00 97.31 95 LEU A N 1
ATOM 744 C CA . LEU A 1 95 ? 3.163 -4.116 0.063 1.00 97.31 95 LEU A CA 1
ATOM 745 C C . LEU A 1 95 ? 3.200 -3.154 -1.129 1.00 97.31 95 LEU A C 1
ATOM 747 O O . LEU A 1 95 ? 3.215 -3.593 -2.276 1.00 97.31 95 LEU A O 1
ATOM 751 N N . VAL A 1 96 ? 3.278 -1.844 -0.878 1.00 98.12 96 VAL A N 1
ATOM 752 C CA . VAL A 1 96 ? 3.354 -0.831 -1.945 1.00 98.12 96 VAL A CA 1
ATOM 753 C C . VAL A 1 96 ? 4.557 -1.073 -2.855 1.00 98.12 96 VAL A C 1
ATOM 755 O O . VAL A 1 96 ? 4.432 -1.021 -4.078 1.00 98.12 96 VAL A O 1
ATOM 758 N N . LYS A 1 97 ? 5.726 -1.361 -2.275 1.00 97.38 97 LYS A N 1
ATOM 759 C CA . LYS A 1 97 ? 6.928 -1.696 -3.043 1.00 97.38 97 LYS A CA 1
ATOM 760 C C . LYS A 1 97 ? 6.729 -2.937 -3.915 1.00 97.38 97 LYS A C 1
ATOM 762 O O . LYS A 1 97 ? 7.120 -2.912 -5.080 1.00 97.38 97 LYS A O 1
ATOM 767 N N . HIS A 1 98 ? 6.086 -3.974 -3.388 1.00 97.06 98 HIS A N 1
ATOM 768 C CA . HIS A 1 98 ? 5.824 -5.202 -4.131 1.00 97.06 98 HIS A CA 1
ATOM 769 C C . HIS A 1 98 ? 4.954 -4.936 -5.364 1.00 97.06 98 HIS A C 1
ATOM 771 O O . HIS A 1 98 ? 5.326 -5.315 -6.476 1.00 97.06 98 HIS A O 1
ATOM 777 N N . PHE A 1 99 ? 3.854 -4.197 -5.197 1.00 97.25 99 PHE A N 1
ATOM 778 C CA . PHE A 1 99 ? 2.987 -3.817 -6.316 1.00 97.25 99 PHE A CA 1
ATOM 779 C C . PHE A 1 99 ? 3.659 -2.866 -7.317 1.00 97.25 99 PHE A C 1
ATOM 781 O O . PHE A 1 99 ? 3.267 -2.848 -8.477 1.00 97.25 99 PHE A O 1
ATOM 788 N N . LEU A 1 100 ? 4.685 -2.108 -6.911 1.00 97.00 100 LEU A N 1
ATOM 789 C CA . LEU A 1 100 ? 5.447 -1.255 -7.828 1.00 97.00 100 LEU A CA 1
ATOM 790 C C . LEU A 1 100 ? 6.356 -2.047 -8.779 1.00 97.00 100 LEU A C 1
ATOM 792 O O . LEU A 1 100 ? 6.542 -1.629 -9.920 1.00 97.00 100 LEU A O 1
ATOM 796 N N . ILE A 1 101 ? 6.954 -3.154 -8.336 1.00 96.69 101 ILE A N 1
ATOM 797 C CA . ILE A 1 101 ? 7.817 -3.968 -9.213 1.00 96.69 101 ILE A CA 1
ATOM 798 C C . ILE A 1 101 ? 7.036 -5.037 -9.987 1.00 96.69 101 ILE A C 1
ATOM 800 O O . ILE A 1 101 ? 7.482 -5.458 -11.055 1.00 96.69 101 ILE A O 1
ATOM 804 N N . LYS A 1 102 ? 5.864 -5.449 -9.481 1.00 95.06 102 LYS A N 1
ATOM 805 C CA . LYS A 1 102 ? 4.937 -6.332 -10.196 1.00 95.06 102 LYS A CA 1
ATOM 806 C C . LYS A 1 102 ? 4.378 -5.607 -11.425 1.00 95.06 102 LYS A C 1
ATOM 808 O O . LYS A 1 102 ? 4.082 -4.415 -11.374 1.00 95.06 102 LYS A O 1
ATOM 813 N N . SER A 1 103 ? 4.209 -6.336 -12.524 1.00 92.31 103 SER A N 1
ATOM 814 C CA . SER A 1 103 ? 3.521 -5.826 -13.710 1.00 92.31 103 SER A CA 1
ATOM 815 C C . SER A 1 103 ? 2.070 -5.496 -13.362 1.00 92.31 103 SER A C 1
ATOM 817 O O . SER A 1 103 ? 1.315 -6.377 -12.952 1.00 92.31 103 SER A O 1
ATOM 819 N N . THR A 1 104 ? 1.693 -4.228 -13.505 1.00 95.19 104 THR A N 1
ATOM 820 C CA . THR A 1 104 ? 0.334 -3.724 -13.265 1.00 95.19 104 THR A CA 1
ATOM 821 C C . THR A 1 104 ? -0.195 -3.053 -14.528 1.00 95.19 104 THR A C 1
ATOM 823 O O . THR A 1 104 ? 0.580 -2.711 -15.422 1.00 95.19 104 THR A O 1
ATOM 826 N N . SER A 1 105 ? -1.517 -2.915 -14.638 1.00 95.44 105 SER A N 1
ATOM 827 C CA . SER A 1 105 ? -2.140 -2.211 -15.763 1.00 95.44 105 SER A CA 1
ATOM 828 C C . SER A 1 105 ? -1.957 -0.705 -15.676 1.00 95.44 105 SER A C 1
ATOM 830 O O . SER A 1 105 ? -1.699 -0.063 -16.684 1.00 95.44 105 SER A O 1
ATOM 832 N N . SER A 1 106 ? -2.011 -0.157 -14.462 1.00 97.56 106 SER A N 1
ATOM 833 C CA . SER A 1 106 ? -1.736 1.248 -14.207 1.00 97.56 106 SER A CA 1
ATOM 834 C C . SER A 1 106 ? -1.025 1.433 -12.874 1.00 97.56 106 SER A C 1
ATOM 836 O O . SER A 1 106 ? -1.377 0.834 -11.856 1.00 97.56 106 SER A O 1
ATOM 838 N N . TYR A 1 107 ? -0.044 2.329 -12.862 1.00 96.94 107 TYR A N 1
ATOM 839 C CA . TYR A 1 107 ? 0.658 2.731 -11.648 1.00 96.94 107 TYR A CA 1
ATOM 840 C C . TYR A 1 107 ? -0.129 3.781 -10.853 1.00 96.94 107 TYR A C 1
ATOM 842 O O . TYR A 1 107 ? 0.196 4.049 -9.690 1.00 96.94 107 TYR A O 1
ATOM 850 N N . SER A 1 108 ? -1.153 4.402 -11.437 1.00 96.75 108 SER A N 1
ATOM 851 C CA . SER A 1 108 ? -2.033 5.376 -10.781 1.00 96.75 108 SER A CA 1
ATOM 852 C C . SER A 1 108 ? -2.963 4.721 -9.754 1.00 96.75 108 SER A C 1
ATOM 854 O O . SER A 1 108 ? -3.314 5.344 -8.754 1.00 96.75 108 SER A O 1
ATOM 856 N N . THR A 1 109 ? -3.279 3.437 -9.944 1.00 96.75 109 THR A N 1
ATOM 857 C CA . THR A 1 109 ? -4.235 2.672 -9.133 1.00 96.75 109 THR A CA 1
ATOM 858 C C . THR A 1 109 ? -3.579 1.815 -8.050 1.00 96.75 109 THR A C 1
ATOM 860 O O . THR A 1 109 ? -4.273 1.074 -7.358 1.00 96.75 109 THR A O 1
ATOM 863 N N . ILE A 1 110 ? -2.261 1.935 -7.826 1.00 97.50 110 ILE A N 1
ATOM 864 C CA . ILE A 1 110 ? -1.534 1.125 -6.825 1.00 97.50 110 ILE A CA 1
ATOM 865 C C . ILE A 1 110 ? -2.132 1.265 -5.424 1.00 97.50 110 ILE A C 1
ATOM 867 O O . ILE A 1 110 ? -2.248 0.267 -4.718 1.00 97.50 110 ILE A O 1
ATOM 871 N N . GLY A 1 111 ? -2.548 2.471 -5.025 1.00 97.75 111 GLY A N 1
ATOM 872 C CA . GLY A 1 111 ? -3.212 2.674 -3.734 1.00 97.75 111 GLY A CA 1
ATOM 873 C C . GLY A 1 111 ? -4.486 1.831 -3.603 1.00 97.75 111 GLY A C 1
ATOM 874 O O . GLY A 1 111 ? -4.690 1.173 -2.585 1.00 97.75 111 GLY A O 1
ATOM 875 N N . SER A 1 112 ? -5.289 1.770 -4.668 1.00 97.69 112 SER A N 1
ATOM 876 C CA . SER A 1 112 ? -6.505 0.951 -4.739 1.00 97.69 112 SER A CA 1
ATOM 877 C C . SER A 1 112 ? -6.204 -0.549 -4.752 1.00 97.69 112 SER A C 1
ATOM 879 O O . SER A 1 112 ? -6.897 -1.310 -4.078 1.00 97.69 112 SER A O 1
ATOM 881 N N . LEU A 1 113 ? -5.160 -0.985 -5.469 1.00 97.31 113 LEU A N 1
ATOM 882 C CA . LEU A 1 113 ? -4.721 -2.388 -5.491 1.00 97.31 113 LEU A CA 1
ATOM 883 C C . LEU A 1 113 ? -4.268 -2.853 -4.103 1.00 97.31 113 LEU A C 1
ATOM 885 O O . LEU A 1 113 ? -4.677 -3.916 -3.641 1.00 97.31 113 LEU A O 1
ATOM 889 N N . VAL A 1 114 ? -3.479 -2.029 -3.408 1.00 97.81 114 VAL A N 1
ATOM 890 C CA . VAL A 1 114 ? -3.058 -2.297 -2.027 1.00 97.81 114 VAL A CA 1
ATOM 891 C C . VAL A 1 114 ? -4.265 -2.318 -1.090 1.00 97.81 114 VAL A C 1
ATOM 893 O O . VAL A 1 114 ? -4.368 -3.225 -0.271 1.00 97.81 114 VAL A O 1
ATOM 896 N N . GLY A 1 115 ? -5.202 -1.376 -1.224 1.00 97.50 115 GLY A N 1
ATOM 897 C CA . GLY A 1 115 ? -6.432 -1.354 -0.425 1.00 97.50 115 GLY A CA 1
ATOM 898 C C . GLY A 1 115 ? -7.294 -2.605 -0.614 1.00 97.50 115 GLY A C 1
ATOM 899 O O . GLY A 1 115 ? -7.722 -3.208 0.368 1.00 97.50 115 GLY A O 1
ATOM 900 N N . THR A 1 116 ? -7.467 -3.047 -1.862 1.00 97.94 116 THR A N 1
ATOM 901 C CA . THR A 1 116 ? -8.182 -4.293 -2.200 1.00 97.94 116 THR A CA 1
ATOM 902 C C . THR A 1 116 ? -7.479 -5.499 -1.579 1.00 97.94 116 THR A C 1
ATOM 904 O O . THR A 1 116 ? -8.101 -6.295 -0.884 1.00 97.94 116 THR A O 1
ATOM 907 N N . TYR A 1 117 ? -6.151 -5.575 -1.707 1.00 97.25 117 TYR A N 1
ATOM 908 C CA . TYR A 1 117 ? -5.367 -6.644 -1.093 1.00 97.25 117 TYR A CA 1
ATOM 909 C C . TYR A 1 117 ? -5.503 -6.673 0.437 1.00 97.25 117 TYR A C 1
ATOM 911 O O . TYR A 1 117 ? -5.625 -7.751 1.021 1.00 97.25 117 TYR A O 1
ATOM 919 N N . ILE A 1 118 ? -5.497 -5.504 1.094 1.00 97.69 118 ILE A N 1
ATOM 920 C CA . ILE A 1 118 ? -5.717 -5.397 2.543 1.00 97.69 118 ILE A CA 1
ATOM 921 C C . ILE A 1 118 ? -7.118 -5.876 2.903 1.00 97.69 118 ILE A C 1
ATOM 923 O O . ILE A 1 118 ? -7.254 -6.621 3.866 1.00 97.69 118 ILE A O 1
ATOM 927 N N . GLN A 1 119 ? -8.143 -5.481 2.148 1.00 97.62 119 GLN A N 1
ATOM 928 C CA . GLN A 1 119 ? -9.516 -5.919 2.380 1.00 97.62 119 GLN A CA 1
ATOM 929 C C . GLN A 1 119 ? -9.634 -7.448 2.320 1.00 97.62 119 GLN A C 1
ATOM 931 O O . GLN A 1 119 ? -10.210 -8.048 3.230 1.00 97.62 119 GLN A O 1
ATOM 936 N N . ASP A 1 120 ? -9.012 -8.074 1.324 1.00 97.62 120 ASP A N 1
ATOM 937 C CA . ASP A 1 120 ? -9.056 -9.525 1.121 1.00 97.62 120 ASP A CA 1
ATOM 938 C C . ASP A 1 120 ? -8.228 -10.307 2.159 1.00 97.62 120 ASP A C 1
ATOM 940 O O . ASP A 1 120 ? -8.538 -11.455 2.473 1.00 97.62 120 ASP A O 1
ATOM 944 N N . HIS A 1 121 ? -7.182 -9.693 2.727 1.00 96.62 121 HIS A N 1
ATOM 945 C CA . HIS A 1 12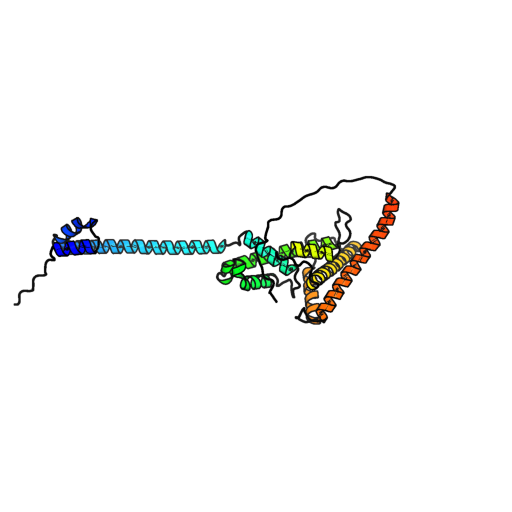1 ? -6.214 -10.358 3.614 1.00 96.62 121 HIS A CA 1
ATOM 946 C C . HIS A 1 121 ? -6.093 -9.709 5.003 1.00 96.62 121 HIS A C 1
ATOM 948 O O . HIS A 1 121 ? -5.082 -9.888 5.691 1.00 96.62 121 HIS A O 1
ATOM 954 N N . HIS A 1 122 ? -7.107 -8.960 5.439 1.00 96.06 122 HIS A N 1
ATOM 955 C CA . HIS A 1 122 ? -7.053 -8.134 6.651 1.00 96.06 122 HIS A CA 1
ATOM 956 C C . HIS A 1 122 ? -6.730 -8.934 7.920 1.00 96.06 122 HIS A C 1
ATOM 958 O O . HIS A 1 122 ? -5.997 -8.437 8.776 1.00 96.06 122 HIS A O 1
ATOM 964 N N . GLU A 1 123 ? -7.212 -10.174 8.038 1.00 95.56 123 GLU A N 1
ATOM 965 C CA . GLU A 1 123 ? -6.910 -11.050 9.178 1.00 95.56 123 GLU A CA 1
ATOM 966 C C . GLU A 1 123 ? -5.414 -11.386 9.249 1.00 95.56 123 GLU A C 1
ATOM 968 O O . GLU A 1 123 ? -4.779 -11.200 10.289 1.00 95.56 123 GLU A O 1
ATOM 973 N N . LYS A 1 124 ? -4.816 -11.791 8.117 1.00 93.31 124 LYS A N 1
ATOM 974 C CA . LYS A 1 124 ? -3.388 -12.144 8.023 1.00 93.31 124 LYS A CA 1
ATOM 975 C C . LYS A 1 124 ? -2.482 -10.942 8.273 1.00 93.31 124 LYS A C 1
ATOM 977 O O . LYS A 1 124 ? -1.442 -11.069 8.911 1.00 93.31 124 LYS A O 1
ATOM 982 N N . LEU A 1 125 ? -2.890 -9.768 7.793 1.00 93.31 125 LEU A N 1
ATOM 983 C CA . LEU A 1 125 ? -2.147 -8.519 7.965 1.00 93.31 125 LEU A CA 1
ATOM 984 C C . LEU A 1 125 ? -2.367 -7.877 9.344 1.00 93.31 125 LEU A C 1
ATOM 986 O O . LEU A 1 125 ? -1.739 -6.863 9.642 1.00 93.31 125 LEU A O 1
ATOM 990 N N . ARG A 1 126 ? -3.250 -8.443 10.182 1.00 95.19 126 ARG A N 1
ATOM 991 C CA . ARG A 1 126 ? -3.689 -7.856 11.462 1.00 95.19 126 ARG A CA 1
ATOM 992 C C . ARG A 1 126 ? -4.235 -6.432 11.291 1.00 95.19 126 ARG A C 1
ATOM 994 O O . ARG A 1 126 ? -3.998 -5.545 12.110 1.00 95.19 126 ARG A O 1
ATOM 1001 N N . LEU A 1 127 ? -4.976 -6.225 10.205 1.00 95.88 127 LEU A N 1
ATOM 1002 C CA . LEU A 1 127 ? -5.627 -4.974 9.820 1.00 95.88 127 LEU A CA 1
ATOM 1003 C C . LEU A 1 127 ? -7.156 -5.123 9.825 1.00 95.88 127 LEU A C 1
ATOM 1005 O O . LEU A 1 127 ? -7.834 -4.526 8.999 1.00 95.88 127 LEU A O 1
ATOM 1009 N N . GLY A 1 128 ? -7.724 -5.903 10.753 1.00 96.69 128 GLY A N 1
ATOM 1010 C CA . GLY A 1 128 ? -9.172 -6.162 10.789 1.00 96.69 128 GLY A CA 1
ATOM 1011 C C . GLY A 1 128 ? -10.038 -4.903 10.879 1.00 96.69 128 GLY A C 1
ATOM 1012 O O . GLY A 1 128 ? -11.076 -4.818 10.225 1.00 96.69 128 GLY A O 1
ATOM 1013 N N . LEU A 1 129 ? -9.547 -3.873 11.573 1.00 95.88 129 LEU A N 1
ATOM 1014 C CA . LEU A 1 129 ? -10.223 -2.577 11.660 1.00 95.88 129 LEU A CA 1
ATOM 1015 C C . LEU A 1 129 ? -10.346 -1.859 10.306 1.00 95.88 129 LEU A C 1
ATOM 1017 O O . LEU A 1 129 ? -11.244 -1.047 10.143 1.00 95.88 129 LEU A O 1
ATOM 1021 N N . TYR A 1 130 ? -9.516 -2.180 9.306 1.00 96.88 130 TYR A N 1
ATOM 1022 C CA . TYR A 1 130 ? -9.635 -1.611 7.957 1.00 96.88 130 TYR A CA 1
ATOM 1023 C C . TYR A 1 130 ? -10.995 -1.923 7.307 1.00 96.88 130 TYR A C 1
ATOM 1025 O O . TYR A 1 130 ? -11.549 -1.109 6.558 1.00 96.88 130 TYR A O 1
ATOM 1033 N N . VAL A 1 131 ? -11.550 -3.105 7.594 1.00 97.50 131 VAL A N 1
ATOM 1034 C CA . VAL A 1 131 ? -12.832 -3.553 7.037 1.00 97.50 131 VAL A CA 1
ATOM 1035 C C . VAL A 1 131 ? -14.003 -2.975 7.823 1.00 97.50 131 VAL A C 1
ATOM 1037 O O . VAL A 1 131 ? -14.978 -2.541 7.213 1.00 97.50 131 VAL A O 1
ATOM 1040 N N . THR A 1 132 ? -13.906 -2.914 9.150 1.00 97.00 132 THR A N 1
ATOM 1041 C CA . THR A 1 132 ? -15.027 -2.514 10.013 1.00 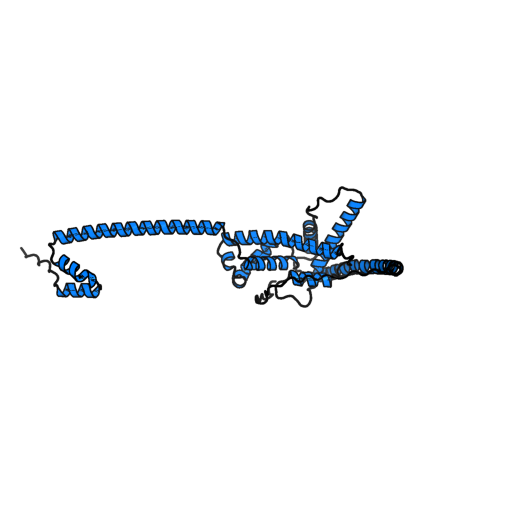97.00 132 THR A CA 1
ATOM 1042 C C . THR A 1 132 ? -15.126 -1.007 10.237 1.00 97.00 132 THR A C 1
ATOM 1044 O O . THR A 1 132 ? -16.231 -0.491 10.367 1.00 97.00 132 THR A O 1
ATOM 1047 N N . ASP A 1 133 ? -13.997 -0.299 10.282 1.00 95.00 133 ASP A N 1
ATOM 1048 C CA . ASP A 1 133 ? -13.914 1.107 10.681 1.00 95.00 133 ASP A CA 1
ATOM 1049 C C . ASP A 1 133 ? -13.501 2.001 9.495 1.00 95.00 133 ASP A C 1
ATOM 1051 O O . ASP A 1 133 ? -12.422 1.872 8.906 1.00 95.00 133 ASP A O 1
ATOM 1055 N N . HIS A 1 134 ? -14.385 2.936 9.132 1.00 93.12 134 HIS A N 1
ATOM 1056 C CA . HIS A 1 134 ? -14.171 3.870 8.026 1.00 93.12 134 HIS A CA 1
ATOM 1057 C C . HIS A 1 134 ? -13.045 4.882 8.291 1.00 93.12 134 HIS A C 1
ATOM 1059 O O . HIS A 1 134 ? -12.316 5.254 7.363 1.00 93.12 134 HIS A O 1
ATOM 1065 N N . THR A 1 135 ? -12.881 5.319 9.536 1.00 91.81 135 THR A N 1
ATOM 1066 C CA . THR A 1 135 ? -11.846 6.274 9.938 1.00 91.81 135 THR A CA 1
ATOM 1067 C C . THR A 1 135 ? -10.472 5.637 9.785 1.00 91.81 135 THR A C 1
ATOM 1069 O O . THR A 1 135 ? -9.599 6.189 9.109 1.00 91.81 135 THR A O 1
ATOM 1072 N N . VAL A 1 136 ? -10.317 4.414 10.301 1.00 94.81 136 VAL A N 1
ATOM 1073 C CA . VAL A 1 136 ? -9.095 3.609 10.149 1.00 94.81 136 VAL A CA 1
ATOM 1074 C C . VAL A 1 136 ? -8.786 3.356 8.674 1.00 94.81 136 VAL A C 1
ATOM 1076 O O . VAL A 1 136 ? -7.650 3.545 8.232 1.00 94.81 136 VAL A O 1
ATOM 1079 N N . ARG A 1 137 ? -9.797 2.997 7.872 1.00 96.31 137 ARG A N 1
ATOM 1080 C CA . ARG A 1 137 ? -9.641 2.811 6.422 1.00 96.31 137 ARG A CA 1
ATOM 1081 C C . ARG A 1 137 ? -9.123 4.071 5.730 1.00 96.31 137 ARG A C 1
ATOM 1083 O O . ARG A 1 137 ? -8.211 3.991 4.909 1.00 96.31 137 ARG A O 1
ATOM 1090 N N . THR A 1 138 ? -9.682 5.230 6.065 1.00 94.38 138 THR A N 1
ATOM 1091 C CA . THR A 1 138 ? -9.288 6.522 5.485 1.00 94.38 138 THR A CA 1
ATOM 1092 C C . THR A 1 138 ? -7.854 6.890 5.859 1.00 94.38 138 THR A C 1
ATOM 1094 O O . THR A 1 138 ? -7.077 7.302 4.992 1.00 94.38 138 THR A O 1
ATOM 1097 N N . ALA A 1 139 ? -7.469 6.682 7.119 1.00 94.88 139 ALA A N 1
ATOM 1098 C CA . ALA A 1 139 ? -6.111 6.921 7.592 1.00 94.88 139 ALA A CA 1
ATOM 1099 C C . ALA A 1 139 ? -5.090 5.987 6.919 1.00 94.88 139 ALA A C 1
ATOM 1101 O O . ALA A 1 139 ? -4.064 6.454 6.418 1.00 94.88 139 ALA A O 1
ATOM 1102 N N . ILE A 1 140 ? -5.395 4.687 6.807 1.00 97.12 140 ILE A N 1
ATOM 1103 C CA . ILE A 1 140 ? -4.548 3.720 6.088 1.00 97.12 140 ILE A CA 1
ATOM 1104 C C . ILE A 1 140 ? -4.425 4.098 4.611 1.00 97.12 140 ILE A C 1
ATOM 1106 O O . ILE A 1 140 ? -3.312 4.141 4.099 1.00 97.12 140 ILE A O 1
ATOM 1110 N N . ASN A 1 141 ? -5.524 4.427 3.927 1.00 97.19 141 ASN A N 1
ATOM 1111 C CA . ASN A 1 141 ? -5.483 4.818 2.513 1.00 97.19 141 ASN A CA 1
ATOM 1112 C C . ASN A 1 141 ? -4.645 6.088 2.293 1.00 97.19 141 ASN A C 1
ATOM 1114 O O . ASN A 1 141 ? -3.871 6.166 1.339 1.00 97.19 141 ASN A O 1
ATOM 1118 N N . THR A 1 142 ? -4.748 7.061 3.202 1.00 96.12 142 THR A N 1
ATOM 1119 C CA . THR A 1 142 ? -3.917 8.274 3.177 1.00 96.12 142 THR A CA 1
ATOM 1120 C C . THR A 1 142 ? -2.437 7.929 3.358 1.00 96.12 142 THR A C 1
ATOM 1122 O O . THR A 1 142 ? -1.601 8.375 2.572 1.00 96.12 142 THR A O 1
ATOM 1125 N N . CYS A 1 143 ? -2.111 7.076 4.334 1.00 97.06 143 CYS A N 1
ATOM 1126 C CA . CYS A 1 143 ? -0.751 6.587 4.564 1.00 97.06 143 CYS A CA 1
ATOM 1127 C C . CYS A 1 143 ? -0.193 5.842 3.337 1.00 97.06 143 CYS A C 1
ATOM 1129 O O . CYS A 1 143 ? 0.907 6.145 2.873 1.00 97.06 143 CYS A O 1
ATOM 1131 N N . VAL A 1 144 ? -0.973 4.922 2.759 1.00 98.12 144 VAL A N 1
ATOM 1132 C CA . VAL A 1 144 ? -0.612 4.164 1.552 1.00 98.12 144 VAL A CA 1
ATOM 1133 C C . VAL A 1 144 ? -0.306 5.105 0.391 1.00 98.12 144 VAL A C 1
ATOM 1135 O O . VAL A 1 144 ? 0.722 4.933 -0.257 1.00 98.12 144 VAL A O 1
ATOM 1138 N N . ASN A 1 145 ? -1.124 6.131 0.150 1.00 97.56 145 ASN A N 1
ATOM 1139 C CA . ASN A 1 145 ? -0.884 7.087 -0.933 1.00 97.56 145 ASN A CA 1
ATOM 1140 C C . ASN A 1 145 ? 0.429 7.864 -0.749 1.00 97.56 145 ASN A C 1
ATOM 1142 O O . ASN A 1 145 ? 1.207 7.987 -1.698 1.00 97.56 145 ASN A O 1
ATOM 1146 N N . THR A 1 146 ? 0.733 8.313 0.471 1.00 97.25 146 THR A N 1
ATOM 1147 C CA . THR A 1 146 ? 2.028 8.941 0.788 1.00 97.25 146 THR A CA 1
ATOM 1148 C C . THR A 1 146 ? 3.190 7.987 0.495 1.00 97.25 146 THR A C 1
ATOM 1150 O O . THR A 1 146 ? 4.128 8.337 -0.225 1.00 97.25 146 THR A O 1
ATOM 1153 N N . ILE A 1 147 ? 3.087 6.739 0.961 1.00 97.81 147 ILE A N 1
ATOM 1154 C CA . ILE A 1 147 ? 4.083 5.688 0.714 1.00 97.81 147 ILE A CA 1
ATOM 1155 C C . ILE A 1 147 ? 4.236 5.401 -0.789 1.00 97.81 147 ILE A C 1
ATOM 1157 O O . ILE A 1 147 ? 5.359 5.166 -1.246 1.00 97.81 147 ILE A O 1
ATOM 1161 N N . VAL A 1 148 ? 3.150 5.422 -1.571 1.00 97.69 148 VAL A N 1
ATOM 1162 C CA . VAL A 1 148 ? 3.172 5.244 -3.033 1.00 97.69 148 VAL A CA 1
ATOM 1163 C C . VAL A 1 148 ? 3.992 6.344 -3.694 1.00 97.69 148 VAL A C 1
ATOM 1165 O O . VAL A 1 148 ? 4.869 6.028 -4.499 1.00 97.69 148 VAL A O 1
ATOM 1168 N N . HIS A 1 149 ? 3.775 7.613 -3.346 1.00 96.38 149 HIS A N 1
ATOM 1169 C CA . HIS A 1 149 ? 4.547 8.724 -3.911 1.00 96.38 149 HIS A CA 1
ATOM 1170 C C . HIS A 1 149 ? 6.043 8.611 -3.593 1.00 96.38 149 HIS A C 1
ATOM 1172 O O . HIS A 1 149 ? 6.882 8.713 -4.499 1.00 96.38 149 HIS A O 1
ATOM 1178 N N . ASP A 1 150 ? 6.382 8.317 -2.338 1.00 96.56 150 ASP A N 1
ATOM 1179 C CA . ASP A 1 150 ? 7.770 8.138 -1.907 1.00 96.56 150 ASP A CA 1
ATOM 1180 C C . ASP A 1 150 ? 8.434 6.950 -2.606 1.00 96.56 150 ASP A C 1
ATOM 1182 O O . ASP A 1 150 ? 9.557 7.046 -3.115 1.00 96.56 150 ASP A O 1
ATOM 1186 N N . SER A 1 151 ? 7.730 5.823 -2.679 1.00 96.88 151 SER A N 1
ATOM 1187 C CA . SER A 1 151 ? 8.244 4.595 -3.286 1.00 96.88 151 SER A CA 1
ATOM 1188 C C . SER A 1 151 ? 8.392 4.735 -4.801 1.00 96.88 151 SER A C 1
ATOM 1190 O O . SER A 1 151 ? 9.409 4.306 -5.342 1.00 96.88 151 SER A O 1
ATOM 1192 N N . LYS A 1 152 ? 7.471 5.430 -5.483 1.00 96.75 152 LYS A N 1
ATOM 1193 C CA . LYS A 1 152 ? 7.617 5.824 -6.895 1.00 96.75 152 LYS A CA 1
ATOM 1194 C C . LYS A 1 152 ? 8.854 6.697 -7.109 1.00 96.75 152 LYS A C 1
ATOM 1196 O O . LYS A 1 152 ? 9.639 6.463 -8.027 1.00 96.75 152 LYS A O 1
ATOM 1201 N N . SER A 1 153 ? 9.063 7.699 -6.256 1.00 95.44 153 SER A N 1
ATOM 1202 C CA . SER A 1 153 ? 10.246 8.565 -6.331 1.00 95.44 153 SER A CA 1
ATOM 1203 C C . SER A 1 153 ? 11.545 7.768 -6.167 1.00 95.44 153 SER A C 1
ATOM 1205 O O . SER A 1 153 ? 12.491 7.959 -6.935 1.00 95.44 153 SER A O 1
ATOM 1207 N N . ASN A 1 154 ? 11.583 6.835 -5.215 1.00 96.00 154 ASN A N 1
ATOM 1208 C CA . ASN A 1 154 ? 12.745 5.986 -4.955 1.00 96.00 154 ASN A CA 1
ATOM 1209 C C . ASN A 1 154 ? 13.006 4.972 -6.075 1.00 96.00 154 ASN A C 1
ATOM 1211 O O . ASN A 1 154 ? 14.151 4.839 -6.503 1.00 96.00 154 ASN A O 1
ATOM 1215 N N . LEU A 1 155 ? 11.963 4.327 -6.601 1.00 96.75 155 LEU A N 1
ATOM 1216 C CA . LEU A 1 155 ? 12.068 3.415 -7.741 1.00 96.75 155 LEU A CA 1
ATOM 1217 C C . LEU A 1 155 ? 12.620 4.141 -8.970 1.00 96.75 155 LEU A C 1
ATOM 1219 O O . LEU A 1 155 ? 13.587 3.690 -9.581 1.00 96.75 155 LEU A O 1
ATOM 1223 N N . ARG A 1 156 ? 12.086 5.328 -9.275 1.00 95.81 156 ARG A N 1
ATOM 1224 C CA . ARG A 1 156 ? 12.603 6.182 -10.349 1.00 95.81 156 ARG A CA 1
ATOM 1225 C C . ARG A 1 156 ? 14.086 6.505 -10.145 1.00 95.81 156 ARG A C 1
ATOM 1227 O O . ARG A 1 156 ? 14.875 6.379 -11.074 1.00 95.81 156 ARG A O 1
ATOM 1234 N N . LYS A 1 157 ? 14.504 6.886 -8.934 1.00 93.88 157 LYS A N 1
ATOM 1235 C CA . LYS A 1 157 ? 15.931 7.124 -8.640 1.00 93.88 157 LYS A CA 1
ATOM 1236 C C . LYS A 1 157 ? 16.777 5.867 -8.871 1.00 93.88 157 LYS A C 1
ATOM 1238 O O . LYS A 1 157 ? 17.843 5.987 -9.468 1.00 93.88 157 LYS A O 1
ATOM 1243 N N . ALA A 1 158 ? 16.303 4.692 -8.456 1.00 95.12 158 ALA A N 1
ATOM 1244 C CA . ALA A 1 158 ? 16.997 3.421 -8.665 1.00 95.12 158 ALA A CA 1
ATOM 1245 C C . ALA A 1 158 ? 17.151 3.085 -10.158 1.00 95.12 158 ALA A C 1
ATOM 1247 O O . ALA A 1 158 ? 18.236 2.692 -10.587 1.00 95.12 158 ALA A O 1
ATOM 1248 N N . ILE A 1 159 ? 16.114 3.332 -10.967 1.00 95.69 159 ILE A N 1
ATOM 1249 C CA . ILE A 1 159 ? 16.178 3.201 -12.429 1.00 95.69 159 ILE A CA 1
ATOM 1250 C C . ILE A 1 159 ? 17.254 4.138 -12.986 1.00 95.69 159 ILE A C 1
ATOM 1252 O O . ILE A 1 159 ? 18.164 3.679 -13.668 1.00 95.69 159 ILE A O 1
ATOM 1256 N N . TRP A 1 160 ? 17.242 5.426 -12.633 1.00 93.44 160 TRP A N 1
ATOM 1257 C CA . TRP A 1 160 ? 18.259 6.376 -13.108 1.00 93.44 160 TRP A CA 1
ATOM 1258 C C . TRP A 1 160 ? 19.674 5.978 -12.693 1.00 93.44 160 TRP A C 1
ATOM 1260 O O . TRP A 1 160 ? 20.601 6.125 -13.482 1.00 93.44 160 TRP A O 1
ATOM 1270 N N . GLN A 1 161 ? 19.852 5.459 -11.479 1.00 91.62 161 GLN A N 1
ATOM 1271 C CA . GLN A 1 161 ? 21.143 4.953 -11.010 1.00 91.62 161 GLN A CA 1
ATOM 1272 C C . GLN A 1 161 ? 21.599 3.720 -11.799 1.00 91.62 161 GLN A C 1
ATOM 1274 O O . GLN A 1 161 ? 22.791 3.587 -12.074 1.00 91.62 161 GLN A O 1
ATOM 1279 N N . SER A 1 162 ? 20.674 2.842 -12.201 1.00 93.25 162 SER A N 1
ATOM 1280 C CA . SER A 1 162 ? 20.992 1.687 -13.054 1.00 93.25 162 SER A CA 1
ATOM 1281 C C . SER A 1 162 ? 21.475 2.105 -14.451 1.00 93.25 162 SER A C 1
ATOM 1283 O O . SER A 1 162 ? 22.346 1.445 -15.023 1.00 93.25 162 SER A O 1
ATOM 1285 N N . LEU A 1 163 ? 20.955 3.232 -14.959 1.00 92.44 163 LEU A N 1
ATOM 1286 C CA . LEU A 1 163 ? 21.238 3.769 -16.291 1.00 92.44 163 LEU A CA 1
ATOM 1287 C C . LEU A 1 163 ? 22.487 4.651 -16.337 1.00 92.44 163 LEU A C 1
ATOM 1289 O O . LEU A 1 163 ? 23.346 4.461 -17.189 1.00 92.44 163 LEU A O 1
ATOM 1293 N N . ALA A 1 164 ? 22.597 5.622 -15.432 1.00 83.31 164 ALA A N 1
ATOM 1294 C CA . ALA A 1 164 ? 23.670 6.615 -15.455 1.00 83.31 164 ALA A CA 1
ATOM 1295 C C . ALA A 1 164 ? 25.018 6.058 -14.973 1.00 83.31 164 ALA A C 1
ATOM 1297 O O . ALA A 1 164 ? 26.046 6.718 -15.128 1.00 83.31 164 ALA A O 1
ATOM 1298 N N . GLY A 1 165 ? 25.007 4.874 -14.351 1.00 69.38 165 GLY A N 1
ATOM 1299 C CA . GLY A 1 165 ? 26.132 4.416 -13.557 1.00 69.38 165 GLY A CA 1
ATOM 1300 C C . GLY A 1 165 ? 26.359 5.322 -12.345 1.00 69.38 165 GLY A C 1
ATOM 1301 O O . GLY A 1 165 ? 25.767 6.394 -12.182 1.00 69.38 165 GLY A O 1
ATOM 1302 N N . ASP A 1 166 ? 27.228 4.889 -11.444 1.00 61.94 166 ASP A N 1
ATOM 1303 C CA . ASP A 1 166 ? 27.631 5.748 -10.339 1.00 61.94 166 ASP A CA 1
ATOM 1304 C C . ASP A 1 166 ? 28.588 6.822 -10.873 1.00 61.94 166 ASP A C 1
ATOM 1306 O O . ASP A 1 166 ? 29.740 6.519 -11.205 1.00 61.94 166 ASP A O 1
ATOM 1310 N N . LYS A 1 167 ? 28.107 8.073 -10.953 1.00 59.09 167 LYS A N 1
ATOM 1311 C CA . LYS A 1 167 ? 28.896 9.239 -11.392 1.00 59.09 167 LYS A CA 1
ATOM 1312 C C . LYS A 1 167 ? 30.193 9.394 -10.598 1.00 59.09 167 LYS A C 1
ATOM 1314 O O . LYS A 1 167 ? 31.157 9.937 -11.126 1.00 59.09 167 LYS A O 1
ATOM 1319 N N . THR A 1 168 ? 30.218 8.923 -9.350 1.00 62.53 168 THR A N 1
ATOM 1320 C CA . THR A 1 168 ? 31.395 9.023 -8.478 1.00 62.53 168 THR A CA 1
ATOM 1321 C C . THR A 1 168 ? 32.410 7.908 -8.721 1.00 62.53 168 THR A C 1
ATOM 1323 O O . THR A 1 168 ? 33.605 8.137 -8.576 1.00 62.53 168 THR A O 1
ATOM 1326 N N . ASN A 1 169 ? 31.966 6.733 -9.177 1.00 55.84 169 ASN A N 1
ATOM 1327 C CA . ASN A 1 169 ? 32.809 5.538 -9.279 1.00 55.84 169 ASN A CA 1
ATOM 1328 C C . ASN A 1 169 ? 33.093 5.073 -10.718 1.00 55.84 169 ASN A C 1
ATOM 1330 O O . ASN A 1 169 ? 33.580 3.958 -10.902 1.00 55.84 169 ASN A O 1
ATOM 1334 N N . LYS A 1 170 ? 32.772 5.875 -11.750 1.00 61.88 170 LYS A N 1
ATOM 1335 C CA . LYS A 1 170 ? 32.874 5.476 -13.176 1.00 61.88 170 LYS A CA 1
ATOM 1336 C C . LYS A 1 170 ? 32.248 4.091 -13.446 1.00 61.88 170 LYS A C 1
ATOM 1338 O O . LYS A 1 170 ? 32.715 3.345 -14.310 1.00 61.88 170 LYS A O 1
ATOM 1343 N N . LYS A 1 171 ? 31.232 3.695 -12.667 1.00 59.72 171 LYS A N 1
ATOM 1344 C CA . LYS A 1 171 ? 30.664 2.345 -12.768 1.00 59.72 171 LYS A CA 1
ATOM 1345 C C . LYS A 1 171 ? 29.862 2.231 -14.056 1.00 59.72 171 LYS A C 1
ATOM 1347 O O . LYS A 1 171 ? 29.057 3.102 -14.370 1.00 59.72 171 LYS A O 1
ATOM 1352 N N . LYS A 1 172 ? 30.101 1.132 -14.773 1.00 72.81 172 LYS A N 1
ATOM 1353 C CA . LYS A 1 172 ? 29.369 0.731 -15.977 1.00 72.81 172 LYS A CA 1
ATOM 1354 C C . LYS A 1 172 ? 27.866 0.644 -15.683 1.00 72.81 172 LYS A C 1
ATOM 1356 O O . LYS A 1 172 ? 27.472 0.409 -14.539 1.00 72.81 172 LYS A O 1
ATOM 1361 N N . THR A 1 173 ? 27.049 0.806 -16.725 1.00 84.62 173 THR A N 1
ATOM 1362 C CA . THR A 1 173 ? 25.613 0.499 -16.683 1.00 84.62 173 THR A CA 1
ATOM 1363 C C . THR A 1 173 ? 25.385 -0.856 -16.030 1.00 84.62 173 THR A C 1
ATOM 1365 O O . THR A 1 173 ? 26.097 -1.814 -16.339 1.00 84.62 173 THR A O 1
ATOM 1368 N N . VAL A 1 174 ? 24.414 -0.935 -15.123 1.00 90.44 174 VAL A N 1
ATOM 1369 C CA . VAL A 1 174 ? 24.133 -2.181 -14.403 1.00 90.44 174 VAL A CA 1
ATOM 1370 C C . VAL A 1 174 ? 23.427 -3.148 -15.352 1.00 90.44 174 VAL A C 1
ATOM 1372 O O . VAL A 1 174 ? 22.519 -2.757 -16.086 1.00 90.44 174 VAL A O 1
ATOM 1375 N N . ASP A 1 175 ? 23.853 -4.408 -15.357 1.00 93.75 175 ASP A N 1
ATOM 1376 C CA . ASP A 1 175 ? 23.177 -5.467 -16.105 1.00 93.75 175 ASP A CA 1
ATOM 1377 C C . ASP A 1 175 ? 21.722 -5.645 -15.627 1.00 93.75 175 ASP A C 1
ATOM 1379 O O . ASP A 1 175 ? 21.437 -5.481 -14.436 1.00 93.75 175 ASP A O 1
ATOM 1383 N N . LEU A 1 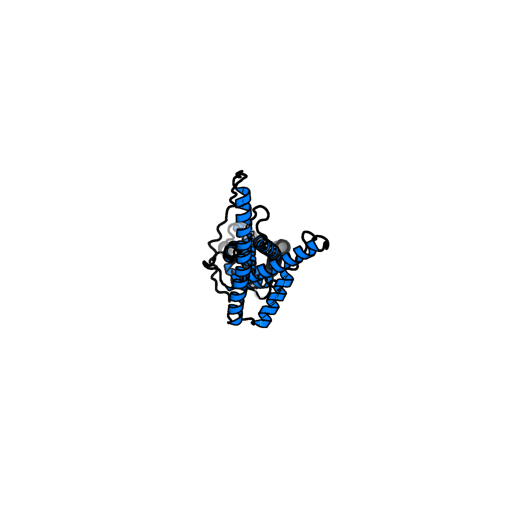176 ? 20.801 -5.964 -16.546 1.00 96.12 176 LEU A N 1
ATOM 1384 C CA . LEU A 1 176 ? 19.373 -6.081 -16.229 1.00 96.12 176 LEU A CA 1
ATOM 1385 C C . LEU A 1 176 ? 19.104 -7.130 -15.154 1.00 96.12 176 LEU A C 1
ATOM 1387 O O . LEU A 1 176 ? 18.347 -6.855 -14.227 1.00 96.12 176 LEU A O 1
ATOM 1391 N N . ASP A 1 177 ? 19.755 -8.291 -15.225 1.00 96.50 177 ASP A N 1
ATOM 1392 C CA . ASP A 1 177 ? 19.512 -9.379 -14.281 1.00 96.50 177 ASP A CA 1
ATOM 1393 C C . ASP A 1 177 ? 20.034 -9.001 -12.883 1.00 96.50 177 ASP A C 1
ATOM 1395 O O . ASP A 1 177 ? 19.423 -9.320 -11.861 1.00 96.50 177 ASP A O 1
ATOM 1399 N N . VAL A 1 178 ? 21.153 -8.270 -12.814 1.00 95.00 178 VAL A N 1
ATOM 1400 C CA . VAL A 1 178 ? 21.703 -7.742 -11.551 1.00 95.00 178 VAL A CA 1
ATOM 1401 C C . VAL A 1 178 ? 20.801 -6.660 -10.959 1.00 95.00 178 VAL A C 1
ATOM 1403 O O . VAL A 1 178 ? 20.542 -6.667 -9.752 1.00 95.00 178 VAL A O 1
ATOM 1406 N N . PHE A 1 179 ? 20.317 -5.735 -11.789 1.00 96.12 179 PHE A N 1
ATOM 1407 C CA . PHE A 1 179 ? 19.385 -4.697 -11.362 1.00 96.12 179 PHE A CA 1
ATOM 1408 C C . PHE A 1 179 ? 18.077 -5.311 -10.860 1.00 96.12 179 PHE A C 1
ATOM 1410 O O . PHE A 1 179 ? 17.654 -5.012 -9.746 1.00 96.12 179 PHE A O 1
ATOM 1417 N N . ALA A 1 180 ? 17.486 -6.226 -11.623 1.00 97.56 180 ALA A N 1
ATOM 1418 C CA . ALA A 1 180 ? 16.232 -6.871 -11.274 1.00 97.56 180 ALA A CA 1
ATOM 1419 C C . ALA A 1 180 ? 16.335 -7.703 -9.995 1.00 97.56 180 ALA A C 1
ATOM 1421 O O . ALA A 1 180 ? 15.472 -7.576 -9.131 1.00 97.56 180 ALA A O 1
ATOM 1422 N N . ARG A 1 181 ? 17.420 -8.465 -9.796 1.00 97.25 181 ARG A N 1
ATOM 1423 C CA . ARG A 1 181 ? 17.659 -9.174 -8.525 1.00 97.25 181 ARG A CA 1
ATOM 1424 C C . ARG A 1 181 ? 17.714 -8.226 -7.330 1.00 97.25 181 ARG A C 1
ATOM 1426 O O . ARG A 1 181 ? 17.134 -8.529 -6.291 1.00 97.25 181 ARG A O 1
ATOM 1433 N N . ARG A 1 182 ? 18.365 -7.065 -7.472 1.00 96.81 182 ARG A N 1
ATOM 1434 C CA . ARG A 1 182 ? 18.369 -6.034 -6.421 1.00 96.81 182 ARG A CA 1
ATOM 1435 C C . ARG A 1 182 ? 16.963 -5.493 -6.171 1.00 96.81 182 ARG A C 1
ATOM 1437 O O . ARG A 1 182 ? 16.547 -5.403 -5.024 1.00 96.81 182 ARG A O 1
ATOM 1444 N N . MET A 1 183 ? 16.229 -5.174 -7.234 1.00 97.69 183 MET A N 1
ATOM 1445 C CA . MET A 1 183 ? 14.864 -4.668 -7.121 1.00 97.69 183 MET A CA 1
ATOM 1446 C C . MET A 1 183 ? 13.946 -5.674 -6.429 1.00 97.69 183 MET A C 1
ATOM 1448 O O . MET A 1 183 ? 13.249 -5.298 -5.496 1.00 97.69 183 MET A O 1
ATOM 1452 N N . VAL A 1 184 ? 13.988 -6.949 -6.817 1.00 96.88 184 VAL A N 1
ATOM 1453 C CA . VAL A 1 184 ? 13.217 -8.012 -6.163 1.00 96.88 184 VAL A CA 1
ATOM 1454 C C . VAL A 1 184 ? 13.626 -8.151 -4.698 1.00 96.88 184 VAL A C 1
ATOM 1456 O O . VAL A 1 184 ? 12.753 -8.177 -3.842 1.00 96.88 184 VAL A O 1
ATOM 1459 N N . LYS A 1 185 ? 14.922 -8.144 -4.370 1.00 95.88 185 LYS A N 1
ATOM 1460 C CA . LYS A 1 185 ? 15.366 -8.196 -2.970 1.00 95.88 185 LYS A CA 1
ATOM 1461 C C . LYS A 1 185 ? 14.798 -7.043 -2.128 1.00 95.88 185 LYS A C 1
ATOM 1463 O O . LYS A 1 185 ? 14.339 -7.265 -1.014 1.00 95.88 185 LYS A O 1
ATOM 1468 N N . ASP A 1 186 ? 14.810 -5.824 -2.664 1.00 95.69 186 ASP A N 1
ATOM 1469 C CA . ASP A 1 186 ? 14.470 -4.610 -1.910 1.00 95.69 186 ASP A CA 1
ATOM 1470 C C . ASP A 1 186 ? 12.963 -4.271 -1.909 1.00 95.69 186 ASP A C 1
ATOM 1472 O O . ASP A 1 186 ? 12.511 -3.440 -1.100 1.00 95.69 186 ASP A O 1
ATOM 1476 N N . TYR A 1 187 ? 12.201 -4.824 -2.863 1.00 96.88 187 TYR A N 1
ATOM 1477 C CA . TYR A 1 187 ? 10.796 -4.478 -3.112 1.00 96.88 187 TYR A CA 1
ATOM 1478 C C . TYR A 1 187 ? 9.837 -5.665 -3.046 1.00 96.88 187 TYR A C 1
ATOM 1480 O O . TYR A 1 187 ? 8.639 -5.433 -2.923 1.00 96.88 187 TYR A O 1
ATOM 1488 N N . HIS A 1 188 ? 10.301 -6.910 -3.122 1.00 94.38 188 HIS A N 1
ATOM 1489 C CA . HIS A 1 188 ? 9.410 -8.060 -3.014 1.00 94.38 188 HIS A CA 1
ATOM 1490 C C . HIS A 1 188 ? 8.982 -8.305 -1.557 1.00 94.38 188 HIS A C 1
ATOM 1492 O O . HIS A 1 188 ? 9.615 -7.844 -0.607 1.00 94.38 188 HIS A O 1
ATOM 1498 N N . LEU A 1 189 ? 7.880 -9.037 -1.388 1.00 91.81 189 LEU A N 1
ATOM 1499 C CA . LEU A 1 189 ? 7.477 -9.582 -0.092 1.00 91.81 189 LEU A CA 1
ATOM 1500 C C . LEU A 1 189 ? 8.493 -10.645 0.380 1.00 91.81 189 LEU A C 1
ATOM 1502 O O . LEU A 1 189 ? 9.209 -11.188 -0.467 1.00 91.81 189 LEU A O 1
ATOM 1506 N N . PRO A 1 190 ? 8.542 -10.978 1.689 1.00 88.88 190 PRO A N 1
ATOM 1507 C CA . PRO A 1 190 ? 9.596 -11.812 2.287 1.00 88.88 190 PRO A CA 1
ATOM 1508 C C . PRO A 1 190 ? 9.922 -13.109 1.535 1.00 88.88 190 PRO A C 1
ATOM 1510 O O . PRO A 1 190 ? 11.079 -13.518 1.470 1.00 88.88 190 PRO A O 1
ATOM 1513 N N . LYS A 1 191 ? 8.925 -13.726 0.891 1.00 90.44 191 LYS A N 1
ATOM 1514 C CA . LYS A 1 191 ? 9.117 -14.870 -0.004 1.00 90.44 191 LYS A CA 1
ATOM 1515 C C . LYS A 1 191 ? 9.662 -14.427 -1.366 1.00 90.44 191 LYS A C 1
ATOM 1517 O O . LYS A 1 191 ? 8.916 -14.308 -2.337 1.00 90.44 191 LYS A O 1
ATOM 1522 N N . ILE A 1 192 ? 10.960 -14.147 -1.414 1.00 93.25 192 ILE A N 1
ATOM 1523 C CA . ILE A 1 192 ? 11.679 -13.745 -2.627 1.00 93.25 192 ILE A CA 1
ATOM 1524 C C . ILE A 1 192 ? 11.787 -14.945 -3.589 1.00 93.25 192 ILE A C 1
ATOM 1526 O O . ILE A 1 192 ? 12.208 -16.016 -3.156 1.00 93.25 192 ILE A O 1
ATOM 1530 N N . PRO A 1 193 ? 11.423 -14.802 -4.877 1.00 94.12 193 PRO A N 1
ATOM 1531 C CA . PRO A 1 193 ? 11.623 -15.864 -5.858 1.00 94.12 193 PRO A CA 1
ATOM 1532 C C . PRO A 1 193 ? 13.114 -16.044 -6.188 1.00 94.12 193 PRO A C 1
ATOM 1534 O O . PRO A 1 193 ? 13.823 -15.060 -6.400 1.00 94.12 193 PRO A O 1
ATOM 1537 N N . ASP A 1 194 ? 13.570 -17.298 -6.288 1.00 95.00 194 ASP A N 1
ATOM 1538 C CA . ASP A 1 194 ? 14.966 -17.634 -6.624 1.00 95.00 194 ASP A CA 1
ATOM 1539 C C . ASP A 1 194 ? 15.379 -17.093 -8.001 1.00 95.00 194 ASP A C 1
ATOM 1541 O O . ASP A 1 194 ? 16.490 -16.593 -8.197 1.00 95.00 194 ASP A O 1
ATOM 1545 N N . VAL A 1 195 ? 14.457 -17.175 -8.963 1.00 96.31 195 VAL A N 1
ATOM 1546 C CA . VAL A 1 195 ? 14.608 -16.637 -10.316 1.00 96.31 195 VAL A CA 1
ATOM 1547 C C . VAL A 1 195 ? 13.601 -15.514 -10.497 1.00 96.31 195 VAL A C 1
ATOM 1549 O O . VAL A 1 195 ? 12.414 -15.686 -10.221 1.00 96.31 195 VAL A O 1
ATOM 1552 N N . VAL A 1 196 ? 14.069 -14.357 -10.971 1.00 97.50 196 VAL A N 1
ATOM 1553 C CA . VAL A 1 196 ? 13.182 -13.225 -11.252 1.00 97.50 196 VAL A CA 1
ATOM 1554 C C . VAL A 1 196 ? 12.248 -13.607 -12.406 1.00 97.50 196 VAL A C 1
ATOM 1556 O O . VAL A 1 196 ? 12.755 -13.956 -13.470 1.00 97.50 196 VAL A O 1
ATOM 1559 N N . PRO A 1 197 ? 10.916 -13.530 -12.232 1.00 97.25 197 PRO A N 1
ATOM 1560 C CA . PRO A 1 197 ? 9.979 -13.815 -13.312 1.00 97.25 197 PRO A CA 1
ATOM 1561 C C . PRO A 1 197 ? 10.186 -12.887 -14.516 1.00 97.25 197 PRO A C 1
ATOM 1563 O O . PRO A 1 197 ? 10.397 -11.683 -14.338 1.00 97.25 197 PRO A O 1
ATOM 1566 N N . ASP A 1 198 ? 10.041 -13.427 -15.728 1.00 97.62 198 ASP A N 1
ATOM 1567 C CA . ASP A 1 198 ? 10.194 -12.672 -16.982 1.00 97.62 198 ASP A CA 1
ATOM 1568 C C . ASP A 1 198 ? 9.276 -11.448 -17.034 1.00 97.62 198 ASP A C 1
ATOM 1570 O O . ASP A 1 198 ? 9.696 -10.374 -17.452 1.00 97.62 198 ASP A O 1
ATOM 1574 N N . SER A 1 199 ? 8.066 -11.551 -16.484 1.00 97.19 199 SER A N 1
ATOM 1575 C CA . SER A 1 199 ? 7.137 -10.425 -16.405 1.00 97.19 199 SER A CA 1
ATOM 1576 C C . SER A 1 199 ? 7.681 -9.242 -15.600 1.00 97.19 199 SER A C 1
ATOM 1578 O O . SER A 1 199 ? 7.539 -8.094 -16.029 1.00 97.19 199 SER A O 1
ATOM 1580 N N . MET A 1 200 ? 8.361 -9.501 -14.476 1.00 97.62 200 MET A N 1
ATOM 1581 C CA . MET A 1 200 ? 9.026 -8.464 -13.679 1.00 97.62 200 MET A CA 1
ATOM 1582 C C . MET A 1 200 ? 10.269 -7.923 -14.391 1.00 97.62 200 MET A C 1
ATOM 1584 O O . MET A 1 200 ? 10.494 -6.712 -14.386 1.00 97.62 200 MET A O 1
ATOM 1588 N N . LEU A 1 201 ? 11.063 -8.795 -15.025 1.00 97.88 201 LEU A N 1
ATOM 1589 C CA . LEU A 1 201 ? 12.229 -8.390 -15.819 1.00 97.88 201 LEU A CA 1
ATOM 1590 C C . LEU A 1 201 ? 11.831 -7.462 -16.969 1.00 97.88 201 LEU A C 1
ATOM 1592 O O . LEU A 1 201 ? 12.423 -6.394 -17.120 1.00 97.88 201 LEU A O 1
ATOM 1596 N N . ALA A 1 202 ? 10.807 -7.835 -17.732 1.00 98.19 202 ALA A N 1
ATOM 1597 C CA . ALA A 1 202 ? 10.277 -7.062 -18.845 1.00 98.19 202 ALA A CA 1
ATOM 1598 C C . ALA A 1 202 ? 9.722 -5.709 -18.394 1.00 98.19 202 ALA A C 1
ATOM 1600 O O . ALA A 1 202 ? 9.979 -4.687 -19.028 1.00 98.19 202 ALA A O 1
ATOM 1601 N N . ASN A 1 203 ? 9.013 -5.671 -17.264 1.00 97.94 203 ASN A N 1
ATOM 1602 C CA . ASN A 1 203 ? 8.512 -4.423 -16.694 1.00 97.94 203 ASN A CA 1
ATOM 1603 C C . ASN A 1 203 ? 9.656 -3.476 -16.280 1.00 97.94 203 ASN A C 1
ATOM 1605 O O . ASN A 1 203 ? 9.638 -2.284 -16.591 1.00 97.94 203 ASN A O 1
ATOM 1609 N N . LEU A 1 204 ? 10.700 -4.003 -15.633 1.00 98.19 204 LEU A N 1
ATOM 1610 C CA . LEU A 1 204 ? 11.886 -3.216 -15.280 1.00 98.19 204 LEU A CA 1
ATOM 1611 C C . LEU A 1 204 ? 12.676 -2.766 -16.521 1.00 98.19 204 LEU A C 1
ATOM 1613 O O . LEU A 1 204 ? 13.157 -1.632 -16.547 1.00 98.19 204 LEU A O 1
ATOM 1617 N N . ALA A 1 205 ? 12.773 -3.606 -17.554 1.00 98.25 205 ALA A N 1
ATOM 1618 C CA . ALA A 1 205 ? 13.368 -3.257 -18.846 1.00 98.25 205 ALA A CA 1
ATOM 1619 C C . ALA A 1 205 ? 12.591 -2.123 -19.536 1.00 98.25 205 ALA A C 1
ATOM 1621 O O . ALA A 1 205 ? 13.179 -1.130 -19.962 1.00 98.25 205 ALA A O 1
ATOM 1622 N N . LEU A 1 206 ? 11.256 -2.192 -19.552 1.00 98.19 206 LEU A N 1
ATOM 1623 C CA . LEU A 1 206 ? 10.397 -1.119 -20.055 1.00 98.19 206 LEU A CA 1
ATOM 1624 C C . LEU A 1 206 ? 10.671 0.209 -19.330 1.00 98.19 206 LEU A C 1
ATOM 1626 O O . LEU A 1 206 ? 10.873 1.246 -19.967 1.00 98.19 206 LEU A O 1
ATOM 1630 N N . MET A 1 207 ? 10.727 0.184 -17.996 1.00 98.12 207 MET A N 1
ATOM 1631 C CA . MET A 1 207 ? 11.036 1.367 -17.190 1.00 98.12 207 MET A CA 1
ATOM 1632 C C . MET A 1 207 ? 12.427 1.944 -17.497 1.00 98.12 207 MET A C 1
ATOM 1634 O O . MET A 1 207 ? 12.592 3.166 -17.555 1.00 98.12 207 MET A O 1
ATOM 1638 N N . ARG A 1 208 ? 13.432 1.090 -17.721 1.00 97.62 208 ARG A N 1
ATOM 1639 C CA . ARG A 1 208 ? 14.781 1.509 -18.133 1.00 97.62 208 ARG A CA 1
ATOM 1640 C C . ARG A 1 208 ? 14.794 2.134 -19.522 1.00 97.62 208 ARG A C 1
ATOM 1642 O O . ARG A 1 208 ? 15.384 3.201 -19.680 1.00 97.62 208 ARG A O 1
ATOM 1649 N N . ASN A 1 209 ? 14.091 1.547 -20.487 1.00 97.25 209 ASN A N 1
ATOM 1650 C CA . ASN A 1 209 ? 13.944 2.094 -21.838 1.00 97.25 209 ASN A CA 1
ATOM 1651 C C . ASN A 1 209 ? 13.323 3.502 -21.815 1.00 97.25 209 ASN A C 1
ATOM 1653 O O . ASN A 1 209 ? 13.817 4.422 -22.474 1.00 97.25 209 ASN A O 1
ATOM 1657 N N . ILE A 1 210 ? 12.294 3.716 -20.987 1.00 97.50 210 ILE A N 1
ATOM 1658 C CA . ILE A 1 210 ? 11.710 5.050 -20.777 1.00 97.50 210 ILE A CA 1
ATOM 1659 C C . ILE A 1 210 ? 12.740 5.994 -20.147 1.00 97.50 210 ILE A C 1
ATOM 1661 O O . ILE A 1 210 ? 12.922 7.113 -20.636 1.00 97.50 210 ILE A O 1
ATOM 1665 N N . GLY A 1 211 ? 13.439 5.549 -19.099 1.00 95.62 211 GLY A N 1
ATOM 1666 C CA . GLY A 1 211 ? 14.491 6.328 -18.445 1.00 95.62 211 GLY A CA 1
ATOM 1667 C C . GLY A 1 211 ? 15.589 6.774 -19.417 1.00 95.62 211 GLY A C 1
ATOM 1668 O O . GLY A 1 211 ? 15.965 7.945 -19.413 1.00 95.62 211 GLY A O 1
ATOM 1669 N N . HIS A 1 212 ? 16.037 5.888 -20.309 1.00 93.69 212 HIS A N 1
ATOM 1670 C CA . HIS A 1 212 ? 16.995 6.203 -21.374 1.00 93.69 212 HIS A CA 1
ATOM 1671 C C . HIS A 1 212 ? 16.489 7.284 -22.313 1.00 93.69 212 HIS A C 1
ATOM 1673 O O . HIS A 1 212 ? 17.200 8.251 -22.575 1.00 93.69 212 HIS A O 1
ATOM 1679 N N . SER A 1 213 ? 15.250 7.149 -22.794 1.00 95.00 213 SER A N 1
ATOM 1680 C CA . SER A 1 213 ? 14.663 8.133 -23.709 1.00 95.00 213 SER A CA 1
ATOM 1681 C C . SER A 1 213 ? 14.608 9.534 -23.089 1.00 95.00 213 SER A C 1
ATOM 1683 O O . SER A 1 213 ? 14.810 10.533 -23.781 1.00 95.00 213 SER A O 1
ATOM 1685 N N . LEU A 1 214 ? 14.376 9.612 -21.775 1.00 94.25 214 LEU A N 1
ATOM 1686 C CA . LEU A 1 214 ? 14.336 10.864 -21.027 1.00 94.25 214 LEU A CA 1
ATOM 1687 C C . LEU A 1 214 ? 15.728 11.453 -20.805 1.00 94.25 214 LEU A C 1
ATOM 1689 O O . LEU A 1 214 ? 15.891 12.660 -20.964 1.00 94.25 214 LEU A O 1
ATOM 1693 N N . ILE A 1 215 ? 16.722 10.621 -20.481 1.00 91.44 215 ILE A N 1
ATOM 1694 C CA . ILE A 1 215 ? 18.120 11.055 -20.344 1.00 91.44 215 ILE A CA 1
ATOM 1695 C C . ILE A 1 215 ? 18.644 11.582 -21.686 1.00 91.44 215 ILE A C 1
ATOM 1697 O O . ILE A 1 215 ? 19.197 12.672 -21.735 1.00 91.44 215 ILE A O 1
ATOM 1701 N N . ALA A 1 216 ? 18.395 10.877 -22.793 1.00 91.06 216 ALA A N 1
ATOM 1702 C CA . ALA A 1 216 ? 18.846 11.307 -24.117 1.00 91.06 216 ALA A CA 1
ATOM 1703 C C . ALA A 1 216 ? 18.216 12.642 -24.555 1.00 91.06 216 ALA A C 1
ATOM 1705 O O . ALA A 1 216 ? 18.909 13.517 -25.073 1.00 91.06 216 ALA A O 1
ATOM 1706 N N . LYS A 1 217 ? 16.907 12.825 -24.319 1.00 90.81 217 LYS A N 1
ATOM 1707 C CA . LYS A 1 217 ? 16.212 14.098 -24.588 1.00 90.81 217 LYS A CA 1
ATOM 1708 C C . LYS A 1 217 ? 16.786 15.247 -23.773 1.00 90.81 217 LYS A C 1
ATOM 1710 O O . LYS A 1 217 ? 16.852 16.375 -24.250 1.00 90.81 217 LYS A O 1
ATOM 1715 N N . GLU A 1 218 ? 17.161 14.964 -22.537 1.00 88.12 218 GLU A N 1
ATOM 1716 C CA . GLU A 1 218 ? 17.762 15.951 -21.664 1.00 88.12 218 GLU A CA 1
ATOM 1717 C C . GLU A 1 218 ? 19.173 16.332 -22.110 1.00 88.12 218 GLU A C 1
ATOM 1719 O O . GLU A 1 218 ? 19.472 17.523 -22.182 1.00 88.12 218 GLU A O 1
ATOM 1724 N N . ASP A 1 219 ? 20.013 15.351 -22.437 1.00 87.31 219 ASP A N 1
ATOM 1725 C CA . ASP A 1 219 ? 21.360 15.596 -22.952 1.00 87.31 219 ASP A CA 1
ATOM 1726 C C . ASP A 1 219 ? 21.300 16.449 -24.229 1.00 87.31 219 ASP A C 1
ATOM 1728 O O . ASP A 1 219 ? 22.099 17.370 -24.408 1.00 87.31 219 ASP A O 1
ATOM 1732 N N . GLU A 1 220 ? 20.310 16.202 -25.092 1.00 89.94 220 GLU A N 1
ATOM 1733 C CA . GLU A 1 220 ? 20.078 16.998 -26.297 1.00 89.94 220 GLU A CA 1
ATOM 1734 C C . GLU A 1 220 ? 19.596 18.422 -25.979 1.00 89.94 220 GLU A C 1
ATOM 1736 O O . GLU A 1 220 ? 20.149 19.394 -26.494 1.00 89.94 220 GLU A O 1
ATOM 1741 N N . ALA A 1 221 ? 18.632 18.583 -25.067 1.00 87.94 221 ALA A N 1
ATOM 1742 C CA . ALA A 1 221 ? 18.190 19.906 -24.619 1.00 87.94 221 ALA A CA 1
ATOM 1743 C C . ALA A 1 221 ? 19.345 20.721 -24.006 1.00 87.94 221 ALA A C 1
ATOM 1745 O O . ALA A 1 221 ? 19.454 21.927 -24.248 1.00 87.94 221 ALA A O 1
ATOM 1746 N N . GLN A 1 222 ? 20.239 20.052 -23.268 1.00 86.44 222 GLN A N 1
ATOM 1747 C CA . GLN A 1 222 ? 21.433 20.660 -22.690 1.00 86.44 222 GLN A CA 1
ATOM 1748 C C . GLN A 1 222 ? 22.433 21.101 -23.770 1.00 86.44 222 GLN A C 1
ATOM 1750 O O . GLN A 1 222 ? 23.023 22.173 -23.634 1.00 86.44 222 GLN A O 1
ATOM 1755 N N . ARG A 1 223 ? 22.601 20.334 -24.857 1.00 87.62 223 ARG A N 1
ATOM 1756 C CA . ARG A 1 223 ? 23.449 20.722 -26.003 1.00 87.62 223 ARG A CA 1
ATOM 1757 C C . ARG A 1 223 ? 22.915 21.938 -26.752 1.00 87.62 223 ARG A C 1
ATOM 1759 O O . ARG A 1 223 ? 23.702 22.782 -27.166 1.00 87.62 223 ARG A O 1
ATOM 1766 N N . VAL A 1 224 ? 21.595 22.045 -26.893 1.00 91.62 224 VAL A N 1
ATOM 1767 C CA . VAL A 1 224 ? 20.931 23.161 -27.592 1.00 91.62 224 VAL A CA 1
ATOM 1768 C C . VAL A 1 224 ? 20.839 24.422 -26.710 1.00 91.62 224 VAL A C 1
ATOM 1770 O O . VAL A 1 224 ? 20.377 25.470 -27.153 1.00 91.62 224 VAL A O 1
ATOM 1773 N N . GLY A 1 225 ? 21.307 24.370 -25.457 1.00 88.12 225 GLY A N 1
ATOM 1774 C CA . GLY A 1 225 ? 21.293 25.520 -24.548 1.00 88.12 225 GLY A CA 1
ATOM 1775 C C . GLY A 1 225 ? 19.891 25.899 -24.061 1.00 88.12 225 GLY A C 1
ATOM 1776 O O . GLY A 1 225 ? 19.690 27.006 -23.557 1.00 88.12 225 GLY A O 1
ATOM 1777 N N . VAL A 1 226 ? 18.913 24.995 -24.186 1.00 84.50 226 VAL A N 1
ATOM 1778 C CA . VAL A 1 226 ? 17.570 25.202 -23.639 1.00 84.50 226 VAL A CA 1
ATOM 1779 C C . VAL A 1 226 ? 17.662 25.046 -22.120 1.00 84.50 226 VAL A C 1
ATOM 1781 O O . VAL A 1 226 ? 18.001 23.981 -21.612 1.00 84.50 226 VAL A O 1
ATOM 1784 N N . VAL A 1 227 ? 17.425 26.163 -21.425 1.00 64.06 227 VAL A N 1
ATOM 1785 C CA . VAL A 1 227 ? 17.564 26.424 -19.980 1.00 64.06 227 VAL A CA 1
ATOM 1786 C C . VAL A 1 227 ? 17.538 25.181 -19.079 1.00 64.06 227 VAL A C 1
ATOM 1788 O O . VAL A 1 227 ? 16.599 24.385 -19.086 1.00 64.06 227 VAL A O 1
ATOM 1791 N N . GLY A 1 228 ? 18.577 25.090 -18.238 1.00 59.59 228 GLY A N 1
ATOM 1792 C CA . GLY A 1 228 ? 18.847 23.995 -17.312 1.00 59.59 228 GLY A CA 1
ATOM 1793 C C . GLY A 1 228 ? 17.674 23.629 -16.404 1.00 59.59 228 GLY A C 1
ATOM 1794 O O . GLY A 1 228 ? 16.879 24.476 -15.992 1.00 59.59 228 GLY A O 1
ATOM 1795 N N . ARG A 1 229 ? 17.586 22.330 -16.086 1.00 59.94 229 ARG A N 1
ATOM 1796 C CA . ARG A 1 229 ? 16.505 21.743 -15.287 1.00 59.94 229 ARG A CA 1
ATOM 1797 C C . ARG A 1 229 ? 16.113 22.626 -14.100 1.00 59.94 229 ARG A C 1
ATOM 1799 O O . ARG A 1 229 ? 16.960 22.990 -13.280 1.00 59.94 229 ARG A O 1
ATOM 1806 N N . ARG A 1 230 ? 14.803 22.768 -13.873 1.00 61.41 230 ARG A N 1
ATOM 1807 C CA . ARG A 1 230 ? 14.291 22.951 -12.508 1.00 61.41 230 ARG A CA 1
ATOM 1808 C C . ARG A 1 230 ? 14.642 21.690 -11.721 1.00 61.41 230 ARG A C 1
ATOM 1810 O O . ARG A 1 230 ? 13.969 20.665 -11.822 1.00 61.41 230 ARG A O 1
ATOM 1817 N N . ARG A 1 231 ? 15.766 21.736 -11.003 1.00 67.25 231 ARG A N 1
ATOM 1818 C CA . ARG A 1 231 ? 16.207 20.687 -10.078 1.00 67.25 231 ARG A CA 1
ATOM 1819 C C . ARG A 1 231 ? 15.019 20.348 -9.164 1.00 67.25 231 ARG A C 1
ATOM 1821 O O . ARG A 1 231 ? 14.554 21.214 -8.437 1.00 67.25 231 ARG A O 1
ATOM 1828 N N . GLY A 1 232 ? 14.506 19.120 -9.253 1.00 68.81 232 GLY A N 1
ATOM 1829 C CA . GLY A 1 232 ? 13.366 18.657 -8.448 1.00 68.81 232 GLY A CA 1
ATOM 1830 C C . GLY A 1 232 ? 11.992 18.647 -9.133 1.00 68.81 232 GLY A C 1
ATOM 1831 O O . GLY A 1 232 ? 11.031 18.246 -8.488 1.00 68.81 232 GLY A O 1
ATOM 1832 N N . GLY A 1 233 ? 11.878 19.036 -10.408 1.00 76.56 233 GLY A N 1
ATOM 1833 C CA . GLY A 1 233 ? 10.620 18.914 -11.159 1.00 76.56 233 GLY A CA 1
ATOM 1834 C C . GLY A 1 233 ? 10.250 17.470 -11.527 1.00 76.56 233 GLY A C 1
ATOM 1835 O O . GLY A 1 233 ? 11.111 16.584 -11.569 1.00 76.56 233 GLY A O 1
ATOM 1836 N N . ASP A 1 234 ? 8.966 17.248 -11.825 1.00 83.69 234 ASP A N 1
ATOM 1837 C CA . ASP A 1 234 ? 8.487 15.996 -12.413 1.00 83.69 234 ASP A CA 1
ATOM 1838 C C . ASP A 1 234 ? 9.147 15.772 -13.782 1.00 83.69 234 ASP A C 1
ATOM 1840 O O . ASP A 1 234 ? 9.113 16.625 -14.665 1.00 83.69 234 ASP A O 1
ATOM 1844 N N . THR A 1 235 ? 9.782 14.613 -13.945 1.00 88.88 235 THR A N 1
ATOM 1845 C CA . THR A 1 235 ? 10.426 14.199 -15.202 1.00 88.88 235 THR A CA 1
ATOM 1846 C C . THR A 1 235 ? 9.428 13.756 -16.277 1.00 88.88 235 THR A C 1
ATOM 1848 O O . THR A 1 235 ? 9.848 13.446 -17.387 1.00 88.88 235 THR A O 1
ATOM 1851 N N . GLY A 1 236 ? 8.136 13.633 -15.944 1.00 94.62 236 GLY A N 1
ATOM 1852 C CA . GLY A 1 236 ? 7.118 13.047 -16.822 1.00 94.62 236 GLY A CA 1
ATOM 1853 C C . GLY A 1 236 ? 7.248 11.527 -16.982 1.00 94.62 236 GLY A C 1
ATOM 1854 O O . GLY A 1 236 ? 6.538 10.928 -17.783 1.00 94.62 236 GLY A O 1
ATOM 1855 N N . PHE A 1 237 ? 8.150 10.893 -16.222 1.00 96.44 237 PHE A N 1
ATOM 1856 C CA . PHE A 1 237 ? 8.436 9.458 -16.278 1.00 96.44 237 PHE A CA 1
ATOM 1857 C C . PHE A 1 237 ? 7.181 8.606 -16.111 1.00 96.44 237 PHE A C 1
ATOM 1859 O O . PHE A 1 237 ? 6.914 7.743 -16.940 1.00 96.44 237 PHE A O 1
ATOM 1866 N N . TRP A 1 238 ? 6.405 8.873 -15.057 1.00 97.00 238 TRP A N 1
ATOM 1867 C CA . TRP A 1 238 ? 5.199 8.104 -14.766 1.00 97.00 238 TRP A CA 1
ATOM 1868 C C . TRP A 1 238 ? 4.147 8.299 -15.853 1.00 97.00 238 TRP A C 1
ATOM 1870 O O . TRP A 1 238 ? 3.589 7.318 -16.311 1.00 97.00 238 TRP A O 1
ATOM 1880 N N . THR A 1 239 ? 3.957 9.519 -16.353 1.00 97.12 239 THR A N 1
ATOM 1881 C CA . THR A 1 239 ? 3.020 9.800 -17.450 1.00 97.12 239 THR A CA 1
ATOM 1882 C C . THR A 1 239 ? 3.367 9.035 -18.729 1.00 97.12 239 THR A C 1
ATOM 1884 O O . THR A 1 239 ? 2.478 8.503 -19.389 1.00 97.12 239 THR A O 1
ATOM 1887 N N . ILE A 1 240 ? 4.655 8.953 -19.083 1.00 97.69 240 ILE A N 1
ATOM 1888 C CA . ILE A 1 240 ? 5.105 8.186 -20.255 1.00 97.69 240 ILE A CA 1
ATOM 1889 C C . ILE A 1 240 ? 4.929 6.682 -20.021 1.00 97.69 240 ILE A C 1
ATOM 1891 O O . ILE A 1 240 ? 4.539 5.975 -20.946 1.00 97.69 240 ILE A O 1
ATOM 1895 N N . LEU A 1 241 ? 5.197 6.201 -18.802 1.00 97.69 241 LEU A N 1
ATOM 1896 C CA . LEU A 1 241 ? 4.997 4.798 -18.447 1.00 97.69 241 LEU A CA 1
ATOM 1897 C C . LEU A 1 241 ? 3.523 4.394 -18.534 1.00 97.69 241 LEU A C 1
ATOM 1899 O O . LEU A 1 241 ? 3.243 3.393 -19.179 1.00 97.69 241 LEU A O 1
ATOM 1903 N N . GLU A 1 242 ? 2.604 5.171 -17.953 1.00 98.19 242 GLU A N 1
ATOM 1904 C CA . GLU A 1 242 ? 1.155 4.906 -18.033 1.00 98.19 242 GLU A CA 1
ATOM 1905 C C . GLU A 1 242 ? 0.701 4.830 -19.490 1.00 98.19 242 GLU A C 1
ATOM 1907 O O . GLU A 1 242 ? 0.151 3.820 -19.906 1.00 98.19 242 GLU A O 1
ATOM 1912 N N . LYS A 1 243 ? 1.058 5.832 -20.306 1.00 98.19 243 LYS A N 1
ATOM 1913 C CA . LYS A 1 243 ? 0.712 5.834 -21.731 1.00 98.19 243 LYS A CA 1
ATOM 1914 C C . LYS A 1 243 ? 1.228 4.584 -22.450 1.00 98.19 243 LYS A C 1
ATOM 1916 O O . LYS A 1 243 ? 0.538 4.015 -23.289 1.00 98.19 243 LYS A O 1
ATOM 1921 N N . ARG A 1 244 ? 2.461 4.166 -22.151 1.00 98.00 244 ARG A N 1
ATOM 1922 C CA . ARG A 1 244 ? 3.059 2.993 -22.792 1.00 98.00 244 ARG A CA 1
ATOM 1923 C C . ARG A 1 244 ? 2.412 1.692 -22.326 1.00 98.00 244 ARG A C 1
ATOM 1925 O O . ARG A 1 244 ? 2.331 0.762 -23.118 1.00 98.00 244 ARG A O 1
ATOM 1932 N N . LEU A 1 245 ? 1.969 1.620 -21.073 1.00 97.62 245 LEU A N 1
ATOM 1933 C CA . LEU A 1 245 ? 1.180 0.496 -20.580 1.00 97.62 245 LEU A CA 1
ATOM 1934 C C . LEU A 1 245 ? -0.180 0.460 -21.275 1.00 97.62 245 LEU A C 1
ATOM 1936 O O . LEU A 1 245 ? -0.510 -0.585 -21.823 1.00 97.62 245 LEU A O 1
ATOM 1940 N N . ASP A 1 246 ? -0.897 1.581 -21.362 1.00 98.06 246 ASP A N 1
ATOM 1941 C CA . ASP A 1 246 ? -2.187 1.662 -22.061 1.00 98.06 246 ASP A CA 1
ATOM 1942 C C . ASP A 1 246 ? -2.080 1.131 -23.503 1.00 98.06 246 ASP A C 1
ATOM 1944 O O . ASP A 1 246 ? -2.844 0.253 -23.896 1.00 98.06 246 ASP A O 1
ATOM 1948 N N . GLU A 1 247 ? -1.062 1.568 -24.257 1.00 98.06 247 GLU A N 1
ATOM 1949 C CA . GLU A 1 247 ? -0.778 1.075 -25.617 1.00 98.06 247 GLU A CA 1
ATOM 1950 C C . GLU A 1 247 ? -0.529 -0.445 -25.664 1.00 98.06 247 GLU A C 1
ATOM 1952 O O . GLU A 1 247 ? -0.931 -1.126 -26.609 1.00 98.06 247 GLU A O 1
ATOM 1957 N N . LEU A 1 248 ? 0.165 -0.997 -24.664 1.00 97.75 248 LEU A N 1
ATOM 1958 C CA . LEU A 1 248 ? 0.458 -2.430 -24.600 1.00 97.75 248 LEU A CA 1
ATOM 1959 C C . LEU A 1 248 ? -0.784 -3.251 -24.246 1.00 97.75 248 LEU A C 1
ATOM 1961 O O . LEU A 1 248 ? -0.987 -4.307 -24.842 1.00 97.75 248 LEU A O 1
ATOM 1965 N N . TYR A 1 249 ? -1.622 -2.772 -23.326 1.00 97.44 249 TYR A N 1
ATOM 1966 C CA . TYR A 1 249 ? -2.885 -3.428 -22.978 1.00 97.44 249 TYR A CA 1
ATOM 1967 C C . TYR A 1 249 ? -3.902 -3.343 -24.119 1.00 97.44 249 TYR A C 1
ATOM 1969 O O . TYR A 1 249 ? -4.589 -4.327 -24.380 1.00 97.44 249 TYR A O 1
ATOM 1977 N N . GLU A 1 250 ? -3.951 -2.232 -24.857 1.00 97.94 250 GLU A N 1
ATOM 1978 C CA . GLU A 1 250 ? -4.760 -2.122 -26.078 1.00 97.94 250 GLU A CA 1
ATOM 1979 C C . GLU A 1 250 ? -4.303 -3.133 -27.142 1.00 97.94 250 GLU A C 1
ATOM 1981 O O . GLU A 1 250 ? -5.125 -3.772 -27.798 1.00 97.94 250 GLU A O 1
ATOM 1986 N N . LYS A 1 251 ? -2.986 -3.326 -27.284 1.00 98.19 251 LYS A N 1
ATOM 1987 C CA . LYS A 1 251 ? -2.407 -4.230 -28.284 1.00 98.19 251 LYS A CA 1
ATOM 1988 C C . LYS A 1 251 ? -2.519 -5.716 -27.920 1.00 98.19 251 LYS A C 1
ATOM 1990 O O . LYS A 1 251 ? -2.741 -6.535 -28.809 1.00 98.19 251 LYS A O 1
ATOM 1995 N N . HIS A 1 252 ? -2.302 -6.076 -26.656 1.00 97.62 252 HIS A N 1
ATOM 1996 C CA . HIS A 1 252 ? -2.138 -7.470 -26.220 1.00 97.62 252 HIS A CA 1
ATOM 1997 C C . HIS A 1 252 ? -3.282 -7.988 -25.327 1.00 97.62 252 HIS A C 1
ATOM 1999 O O . HIS A 1 252 ? -3.329 -9.181 -25.029 1.00 97.62 252 HIS A O 1
ATOM 2005 N N . GLY A 1 253 ? -4.221 -7.128 -24.926 1.00 97.31 253 GLY A N 1
ATOM 2006 C CA . GLY A 1 253 ? -5.342 -7.470 -24.049 1.00 97.31 253 GLY A CA 1
ATOM 2007 C C . GLY A 1 253 ? -4.973 -7.534 -22.563 1.00 97.31 253 GLY A C 1
ATOM 2008 O O . GLY A 1 253 ? -3.827 -7.326 -22.166 1.00 97.31 253 GLY A O 1
ATOM 2009 N N . GLU A 1 254 ? -5.965 -7.831 -21.718 1.00 96.44 254 GLU A N 1
ATOM 2010 C CA . GLU A 1 254 ? -5.803 -7.873 -20.254 1.00 96.44 254 GLU A CA 1
ATOM 2011 C C . GLU A 1 254 ? -5.091 -9.138 -19.749 1.00 96.44 254 GLU A C 1
ATOM 2013 O O . GLU A 1 254 ? -4.450 -9.113 -18.696 1.00 96.44 254 GLU A O 1
ATOM 2018 N N . ASP A 1 255 ? -5.165 -10.244 -20.498 1.00 96.56 255 ASP A N 1
ATOM 2019 C CA . ASP A 1 255 ? -4.535 -11.504 -20.102 1.00 96.56 255 ASP A CA 1
ATOM 2020 C C . ASP A 1 255 ? -3.026 -11.488 -20.366 1.00 96.56 255 ASP A C 1
ATOM 2022 O O . ASP A 1 255 ? -2.549 -11.869 -21.439 1.00 96.56 255 ASP A O 1
ATOM 2026 N N . ARG A 1 256 ? -2.272 -11.112 -19.330 1.00 94.31 256 ARG A N 1
ATOM 2027 C CA . ARG A 1 256 ? -0.800 -11.115 -19.285 1.00 94.31 256 ARG A CA 1
ATOM 2028 C C . ARG A 1 256 ? -0.161 -12.485 -19.548 1.00 94.31 256 ARG A C 1
ATOM 2030 O O . ARG A 1 256 ? 1.052 -12.539 -19.726 1.00 94.31 256 ARG A O 1
ATOM 2037 N N . LYS A 1 257 ? -0.926 -13.583 -19.556 1.00 96.00 257 LYS A N 1
ATOM 2038 C CA . LYS A 1 257 ? -0.422 -14.929 -19.880 1.00 96.00 257 LYS A CA 1
ATOM 2039 C C . LYS A 1 257 ? -0.518 -15.264 -21.367 1.00 96.00 257 LYS A C 1
ATOM 2041 O O . LYS A 1 257 ? 0.042 -16.286 -21.766 1.00 96.00 257 LYS A O 1
ATOM 2046 N N . SER A 1 258 ? -1.192 -14.441 -22.170 1.00 97.44 258 SER A N 1
ATOM 2047 C CA . SER A 1 258 ? -1.325 -14.668 -23.610 1.00 97.44 258 SER A CA 1
ATOM 2048 C C . SER A 1 258 ? 0.026 -14.648 -24.334 1.00 97.44 258 SER A C 1
ATOM 2050 O O . SER A 1 258 ? 0.998 -14.039 -23.881 1.00 97.44 258 SER A O 1
ATOM 2052 N N . GLU A 1 259 ? 0.083 -15.320 -25.486 1.00 97.94 259 GLU A N 1
ATOM 2053 C CA . GLU A 1 259 ? 1.296 -15.442 -26.304 1.00 97.94 259 GLU A CA 1
ATOM 2054 C C . GLU A 1 259 ? 1.880 -14.072 -26.677 1.00 97.94 259 GLU A C 1
ATOM 2056 O O . GLU A 1 259 ? 3.078 -13.854 -26.520 1.00 97.94 259 GLU A O 1
ATOM 2061 N N . GLY A 1 260 ? 1.026 -13.107 -27.037 1.00 97.75 260 GLY A N 1
ATOM 2062 C CA . GLY A 1 260 ? 1.462 -11.757 -27.394 1.00 97.75 260 GLY A CA 1
ATOM 2063 C C . GLY A 1 260 ? 2.187 -11.023 -26.260 1.00 97.75 260 GLY A C 1
ATOM 2064 O O . GLY A 1 260 ? 3.157 -10.312 -26.518 1.00 97.75 260 GLY A O 1
ATOM 2065 N N . TRP A 1 261 ? 1.770 -11.218 -25.005 1.00 98.06 261 TRP A N 1
ATOM 2066 C CA . TRP A 1 261 ? 2.496 -10.664 -23.861 1.00 98.06 261 TRP A CA 1
ATOM 2067 C C . TRP A 1 261 ? 3.839 -11.361 -23.652 1.00 98.06 261 TRP A C 1
ATOM 2069 O O . TRP A 1 261 ? 4.837 -10.679 -23.442 1.00 98.06 261 TRP A O 1
ATOM 2079 N N . GLN A 1 262 ? 3.897 -12.690 -23.754 1.00 98.19 262 GLN A N 1
ATOM 2080 C CA . GLN A 1 262 ? 5.145 -13.443 -23.583 1.00 98.19 262 GLN A CA 1
ATOM 2081 C C . GLN A 1 262 ? 6.185 -13.108 -24.663 1.00 98.19 262 GLN A C 1
ATOM 2083 O O . GLN A 1 262 ? 7.381 -13.031 -24.375 1.00 98.19 262 GLN A O 1
ATOM 2088 N N . GLU A 1 263 ? 5.747 -12.908 -25.908 1.00 98.31 263 GLU A N 1
ATOM 2089 C CA . GLU A 1 263 ? 6.604 -12.445 -27.003 1.00 98.31 263 GLU A CA 1
ATOM 2090 C C . GLU A 1 263 ? 7.150 -11.043 -26.728 1.00 98.31 263 GLU A C 1
ATOM 2092 O O . GLU A 1 263 ? 8.364 -10.838 -26.795 1.00 98.31 263 GLU A O 1
ATOM 2097 N N . TRP A 1 264 ? 6.278 -10.107 -26.336 1.00 98.31 264 TRP A N 1
ATOM 2098 C CA . TRP A 1 264 ? 6.684 -8.752 -25.964 1.00 98.31 264 TRP A CA 1
ATOM 2099 C C . TRP A 1 264 ? 7.668 -8.741 -24.785 1.00 98.31 264 TRP A C 1
ATOM 2101 O O . TRP A 1 264 ? 8.653 -8.003 -24.811 1.00 98.31 264 TRP A O 1
ATOM 2111 N N . GLU A 1 265 ? 7.440 -9.572 -23.761 1.00 98.44 265 GLU A N 1
ATOM 2112 C CA . GLU A 1 265 ? 8.336 -9.688 -22.606 1.00 98.44 265 GLU A CA 1
ATOM 2113 C C . GLU A 1 265 ? 9.740 -10.126 -23.046 1.00 98.44 265 GLU A C 1
ATOM 2115 O O . GLU A 1 265 ? 10.734 -9.503 -22.667 1.00 98.44 265 GLU A O 1
ATOM 2120 N N . LYS A 1 266 ? 9.841 -11.139 -23.914 1.00 98.44 266 LYS A N 1
ATOM 2121 C CA . LYS A 1 266 ? 11.127 -11.594 -24.468 1.00 98.44 266 LYS A CA 1
ATOM 2122 C C . LYS A 1 266 ? 11.803 -10.520 -25.318 1.00 98.44 266 LYS A C 1
ATOM 2124 O O . LYS A 1 266 ? 13.018 -10.340 -25.210 1.00 98.44 266 LYS A O 1
ATOM 2129 N N . GLU A 1 267 ? 11.034 -9.817 -26.148 1.00 98.44 267 GLU A N 1
ATOM 2130 C CA . GLU A 1 267 ? 11.525 -8.741 -27.012 1.00 98.44 267 GLU A CA 1
ATOM 2131 C C . GLU A 1 267 ? 12.126 -7.605 -26.178 1.00 98.44 267 GLU A C 1
ATOM 2133 O O . GLU A 1 267 ? 13.313 -7.309 -26.319 1.00 98.44 267 GLU A O 1
ATOM 2138 N N . VAL A 1 268 ? 11.365 -7.038 -25.236 1.00 98.38 268 VAL A N 1
ATOM 2139 C CA . VAL A 1 268 ? 11.822 -5.888 -24.438 1.00 98.38 268 VAL A CA 1
ATOM 2140 C C . VAL A 1 268 ? 13.013 -6.238 -23.536 1.00 98.38 268 VAL A C 1
ATOM 2142 O O . VAL A 1 268 ? 13.914 -5.416 -23.352 1.00 98.38 268 VAL A O 1
ATOM 2145 N N . ILE A 1 269 ? 13.067 -7.471 -23.011 1.00 98.31 269 ILE A N 1
ATOM 2146 C CA . ILE A 1 269 ? 14.222 -7.975 -22.252 1.00 98.31 269 ILE A CA 1
ATOM 2147 C C . ILE A 1 269 ? 15.454 -8.060 -23.158 1.00 98.31 269 ILE A C 1
ATOM 2149 O O . ILE A 1 269 ? 16.539 -7.618 -22.772 1.00 98.31 269 ILE A O 1
ATOM 2153 N N . SER A 1 270 ? 15.304 -8.630 -24.356 1.00 97.94 270 SER A N 1
ATOM 2154 C CA . SER A 1 270 ? 16.390 -8.768 -25.333 1.00 97.94 270 SER A CA 1
ATOM 2155 C C . SER A 1 270 ? 16.927 -7.405 -25.782 1.00 97.94 270 SER A C 1
ATOM 2157 O O . SER A 1 270 ? 18.144 -7.204 -25.827 1.00 97.94 270 SER A O 1
ATOM 2159 N N . GLU A 1 271 ? 16.040 -6.443 -26.043 1.00 97.19 271 GLU A N 1
ATOM 2160 C CA . GLU A 1 271 ? 16.391 -5.072 -26.421 1.00 97.19 271 GLU A CA 1
ATOM 2161 C C . GLU A 1 271 ? 17.197 -4.350 -25.334 1.00 97.19 271 GLU A C 1
ATOM 2163 O O . GLU A 1 271 ? 18.259 -3.794 -25.637 1.00 97.19 271 GLU A O 1
ATOM 2168 N N . ASP A 1 272 ? 16.751 -4.395 -24.072 1.00 97.00 272 ASP A N 1
ATOM 2169 C CA . ASP A 1 272 ? 17.469 -3.771 -22.946 1.00 97.00 272 ASP A CA 1
ATOM 2170 C C . ASP A 1 272 ? 18.861 -4.401 -22.773 1.00 97.00 272 ASP A C 1
ATOM 2172 O O . ASP A 1 272 ? 19.878 -3.693 -22.713 1.00 97.00 272 ASP A O 1
ATOM 2176 N N . LYS A 1 273 ? 18.939 -5.742 -22.809 1.00 95.94 273 LYS A N 1
ATOM 2177 C CA . LYS A 1 273 ? 20.215 -6.473 -22.742 1.00 95.94 273 LYS A CA 1
ATOM 2178 C C . LYS A 1 273 ? 21.142 -6.092 -23.899 1.00 95.94 273 LYS A C 1
ATOM 2180 O O . LYS A 1 273 ? 22.330 -5.849 -23.676 1.00 95.94 273 LYS A O 1
ATOM 2185 N N . ALA A 1 274 ? 20.630 -5.979 -25.124 1.00 94.81 274 ALA A N 1
ATOM 2186 C CA . ALA A 1 274 ? 21.418 -5.590 -26.292 1.00 94.81 274 ALA A CA 1
ATOM 2187 C C . ALA A 1 274 ? 21.924 -4.139 -26.204 1.00 94.81 274 ALA A C 1
ATOM 2189 O O . ALA A 1 274 ? 23.098 -3.877 -26.501 1.00 94.81 274 ALA A O 1
ATOM 2190 N N . MET A 1 275 ? 21.074 -3.205 -25.767 1.00 90.12 275 MET A N 1
ATOM 2191 C CA . MET A 1 275 ? 21.429 -1.793 -25.597 1.00 90.12 275 MET A CA 1
ATOM 2192 C C . MET A 1 275 ? 22.579 -1.634 -24.589 1.00 90.12 275 MET A C 1
ATOM 2194 O O . MET A 1 275 ? 23.567 -0.944 -24.864 1.00 90.12 275 MET A O 1
ATOM 2198 N N . HIS A 1 276 ? 22.513 -2.343 -23.462 1.00 85.31 276 HIS A N 1
ATOM 2199 C CA . HIS A 1 276 ? 23.513 -2.247 -22.397 1.00 85.31 276 HIS A CA 1
ATOM 2200 C C . HIS A 1 276 ? 24.771 -3.103 -22.617 1.00 85.31 276 HIS A C 1
ATOM 2202 O O . HIS A 1 276 ? 25.867 -2.721 -22.184 1.00 85.31 276 HIS A O 1
ATOM 2208 N N . ALA A 1 277 ? 24.674 -4.203 -23.368 1.00 84.25 277 ALA A N 1
ATOM 2209 C CA . ALA A 1 277 ? 25.844 -4.967 -23.800 1.00 84.25 277 ALA A CA 1
ATOM 2210 C C . ALA A 1 277 ? 26.752 -4.137 -24.724 1.00 84.25 277 ALA A C 1
ATOM 2212 O O . ALA A 1 277 ? 27.980 -4.176 -24.591 1.00 84.25 277 ALA A O 1
ATOM 2213 N N . ARG A 1 278 ? 26.164 -3.340 -25.630 1.00 72.31 278 ARG A N 1
ATOM 2214 C CA . ARG A 1 278 ? 26.913 -2.441 -26.527 1.00 72.31 278 ARG A CA 1
ATOM 2215 C C . ARG A 1 278 ? 27.660 -1.357 -25.753 1.00 72.31 278 ARG A C 1
ATOM 2217 O O . ARG A 1 278 ? 28.855 -1.180 -25.974 1.00 72.31 278 ARG A O 1
ATOM 2224 N N . MET A 1 279 ? 27.003 -0.703 -24.793 1.00 66.50 279 MET A N 1
ATOM 2225 C CA . MET A 1 279 ? 27.637 0.319 -23.942 1.00 66.50 279 MET A CA 1
ATOM 2226 C C . MET A 1 279 ? 28.833 -0.235 -23.153 1.00 66.50 279 MET A C 1
ATOM 2228 O O . MET A 1 279 ? 29.862 0.432 -23.005 1.00 66.50 279 MET A O 1
ATOM 2232 N N . THR A 1 280 ? 28.735 -1.488 -22.704 1.00 63.06 280 THR A N 1
ATOM 2233 C CA . THR A 1 280 ? 29.816 -2.172 -21.984 1.00 63.06 280 THR A CA 1
ATOM 2234 C C . THR A 1 280 ? 31.036 -2.448 -22.871 1.00 63.06 280 THR A C 1
ATOM 2236 O O . THR A 1 280 ? 32.166 -2.325 -22.396 1.00 63.06 280 THR A O 1
ATOM 2239 N N . ARG A 1 281 ? 30.839 -2.776 -24.159 1.00 62.94 281 ARG A N 1
ATOM 2240 C CA . ARG A 1 281 ? 31.947 -3.003 -25.110 1.00 62.94 281 ARG A CA 1
ATOM 2241 C C . ARG A 1 281 ? 32.622 -1.707 -25.551 1.00 62.94 281 ARG A C 1
ATOM 2243 O O . ARG A 1 281 ? 33.846 -1.654 -25.568 1.00 62.94 281 ARG A O 1
ATOM 2250 N N . THR A 1 282 ? 31.856 -0.656 -25.853 1.00 59.25 282 THR A N 1
ATOM 2251 C CA . THR A 1 282 ? 32.421 0.642 -26.273 1.00 59.25 282 THR A CA 1
ATOM 2252 C C . THR A 1 282 ? 33.286 1.258 -25.173 1.00 59.25 282 THR A C 1
ATOM 2254 O O . THR A 1 282 ? 34.356 1.799 -25.443 1.00 59.25 282 THR A O 1
ATOM 2257 N N . THR A 1 283 ? 32.867 1.120 -23.912 1.00 57.50 283 THR A N 1
ATOM 2258 C CA . THR A 1 283 ? 33.661 1.581 -22.765 1.00 57.50 283 THR A CA 1
ATOM 2259 C C . THR A 1 283 ? 34.873 0.699 -22.478 1.00 57.50 283 THR A C 1
ATOM 2261 O O . THR A 1 283 ? 35.881 1.234 -22.037 1.00 57.50 283 THR A O 1
ATOM 2264 N N . ALA A 1 284 ? 34.820 -0.614 -22.736 1.00 59.03 284 ALA A N 1
ATOM 2265 C CA . ALA A 1 284 ? 35.983 -1.495 -22.596 1.00 59.03 284 ALA A CA 1
ATOM 2266 C C . ALA A 1 284 ? 37.081 -1.156 -23.615 1.00 59.03 284 ALA A C 1
ATOM 2268 O O . ALA A 1 284 ? 38.211 -0.936 -23.213 1.00 59.03 284 ALA A O 1
ATOM 2269 N N . LEU A 1 285 ? 36.734 -0.968 -24.894 1.00 60.41 285 LEU A N 1
ATOM 2270 C CA . LEU A 1 285 ? 37.707 -0.574 -25.924 1.00 60.41 285 LEU A CA 1
ATOM 2271 C C . LEU A 1 285 ? 38.311 0.816 -25.661 1.00 60.41 285 LEU A C 1
ATOM 2273 O O . LEU A 1 285 ? 39.501 1.031 -25.873 1.00 60.41 285 LEU A O 1
ATOM 2277 N N . SER A 1 286 ? 37.505 1.758 -25.158 1.00 58.25 286 SER A N 1
ATOM 2278 C CA . SER A 1 286 ? 38.005 3.069 -24.732 1.00 58.25 286 SER A CA 1
ATOM 2279 C C . SER A 1 286 ? 38.857 2.984 -23.467 1.00 58.25 286 SER A C 1
ATOM 2281 O O . SER A 1 286 ? 39.774 3.786 -23.321 1.00 58.25 286 SER A O 1
ATOM 2283 N N . ARG A 1 287 ? 38.550 2.065 -22.545 1.00 55.09 287 ARG A N 1
ATOM 2284 C CA . ARG A 1 287 ? 39.325 1.865 -21.324 1.00 55.09 287 ARG A CA 1
ATOM 2285 C C . ARG A 1 287 ? 40.650 1.195 -21.638 1.00 55.09 287 ARG A C 1
ATOM 2287 O O . ARG A 1 287 ? 41.634 1.727 -21.173 1.00 55.09 287 ARG A O 1
ATOM 2294 N N . ASP A 1 288 ? 40.701 0.159 -22.466 1.00 57.72 288 ASP A N 1
ATOM 2295 C CA . ASP A 1 288 ? 41.961 -0.476 -22.870 1.00 57.72 288 ASP A CA 1
ATOM 2296 C C . ASP A 1 288 ? 42.875 0.539 -23.576 1.00 57.72 288 ASP A C 1
ATOM 2298 O O . ASP A 1 288 ? 44.060 0.611 -23.278 1.00 57.72 288 ASP A O 1
ATOM 2302 N N . ALA A 1 289 ? 42.321 1.426 -24.412 1.00 58.41 289 ALA A N 1
ATOM 2303 C CA . ALA A 1 289 ? 43.072 2.532 -25.016 1.00 58.41 289 ALA A CA 1
ATOM 2304 C C . ALA A 1 289 ? 43.564 3.588 -23.999 1.00 58.41 289 ALA A C 1
ATOM 2306 O O . ALA A 1 289 ? 44.576 4.246 -24.231 1.00 58.41 289 ALA A O 1
ATOM 2307 N N . ILE A 1 290 ? 42.855 3.763 -22.879 1.00 55.94 290 ILE A N 1
ATOM 2308 C CA . ILE A 1 290 ? 43.197 4.704 -21.799 1.00 55.94 290 ILE A CA 1
ATOM 2309 C C . ILE A 1 290 ? 44.114 4.053 -20.745 1.00 55.94 290 ILE A C 1
ATOM 2311 O O . ILE A 1 290 ? 44.959 4.737 -20.187 1.00 55.94 290 ILE A O 1
ATOM 2315 N N . GLU A 1 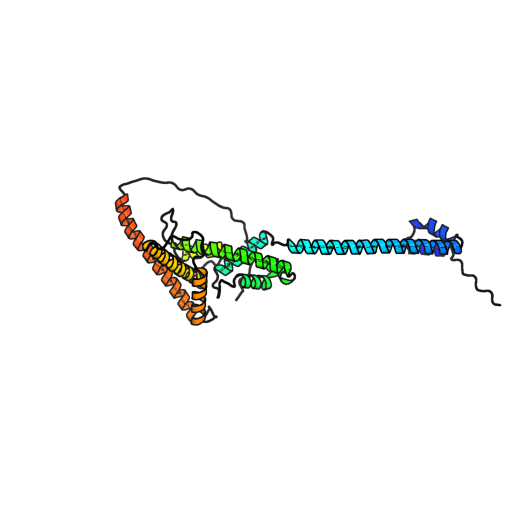291 ? 43.988 2.755 -20.480 1.00 57.66 291 GLU A N 1
ATOM 2316 C CA . GLU A 1 291 ? 44.794 1.954 -19.548 1.00 57.66 291 GLU A CA 1
ATOM 2317 C C . GLU A 1 291 ? 46.188 1.737 -20.160 1.00 57.66 291 GLU A C 1
ATOM 2319 O O . GLU A 1 291 ? 47.182 1.995 -19.491 1.00 57.66 291 GLU A O 1
ATOM 2324 N N . LEU A 1 292 ? 46.270 1.522 -21.481 1.00 60.00 292 LEU A N 1
ATOM 2325 C CA . LEU A 1 292 ? 47.520 1.565 -22.259 1.00 60.00 292 LEU A CA 1
ATOM 2326 C C . LEU A 1 292 ? 48.168 2.970 -22.279 1.00 60.00 292 LEU A C 1
ATOM 2328 O O . LEU A 1 292 ? 49.369 3.096 -22.499 1.00 60.00 292 LEU A O 1
ATOM 2332 N N . ALA A 1 293 ? 47.399 4.031 -22.000 1.00 52.75 293 ALA A N 1
ATOM 2333 C CA . ALA A 1 293 ? 47.909 5.395 -21.814 1.00 52.75 293 ALA A CA 1
ATOM 2334 C C . ALA A 1 293 ? 48.204 5.756 -20.338 1.00 52.75 293 ALA A C 1
ATOM 2336 O O . ALA A 1 293 ? 48.931 6.716 -20.079 1.00 52.75 293 ALA A O 1
ATOM 2337 N N . LEU A 1 294 ? 47.662 5.009 -19.367 1.00 48.06 294 LEU A N 1
ATOM 2338 C CA . LEU A 1 294 ? 47.771 5.265 -17.922 1.00 48.06 294 LEU A CA 1
ATOM 2339 C C . LEU A 1 294 ? 48.725 4.312 -17.191 1.00 48.06 294 LEU A C 1
ATOM 2341 O O . LEU A 1 294 ? 49.135 4.639 -16.080 1.00 48.06 294 LEU A O 1
ATOM 2345 N N . GLU A 1 295 ? 49.180 3.217 -17.807 1.00 50.97 295 GLU A N 1
ATOM 2346 C CA . GLU A 1 295 ? 50.305 2.403 -17.306 1.00 50.97 295 GLU A CA 1
ATOM 2347 C C . GLU A 1 295 ? 51.626 3.201 -17.175 1.00 50.97 295 GLU A C 1
ATOM 2349 O O . GLU A 1 295 ? 52.587 2.724 -16.578 1.00 50.97 295 GLU A O 1
ATOM 2354 N N . GLY A 1 296 ? 51.664 4.459 -17.634 1.00 48.47 296 GLY A N 1
ATOM 2355 C CA . GLY A 1 296 ? 52.731 5.423 -17.340 1.00 48.47 296 GLY A CA 1
ATOM 2356 C C . GLY A 1 296 ? 52.569 6.242 -16.046 1.00 48.47 296 GLY A C 1
ATOM 2357 O O . GLY A 1 296 ? 53.453 7.037 -15.733 1.00 48.47 296 GLY A O 1
ATOM 2358 N N . SER A 1 297 ? 51.472 6.117 -15.288 1.00 43.41 297 SER A N 1
ATOM 2359 C CA . SER A 1 297 ? 51.201 6.984 -14.129 1.00 43.41 297 SER A CA 1
ATOM 2360 C C . SER A 1 297 ? 50.513 6.227 -12.989 1.00 43.41 297 SER A C 1
ATOM 2362 O O . SER A 1 297 ? 49.291 6.132 -12.907 1.00 43.41 297 SER A O 1
ATOM 2364 N N . GLY A 1 298 ? 51.323 5.660 -12.092 1.00 42.34 298 GLY A N 1
ATOM 2365 C CA . GLY A 1 298 ? 50.850 4.928 -10.919 1.00 42.34 298 GLY A CA 1
ATOM 2366 C C . GLY A 1 298 ? 50.414 5.839 -9.768 1.00 42.34 298 GLY A C 1
ATOM 2367 O O . GLY A 1 298 ? 51.197 6.662 -9.302 1.00 42.34 298 GLY A O 1
ATOM 2368 N N . ALA A 1 299 ? 49.199 5.630 -9.251 1.00 36.81 299 ALA A N 1
ATOM 2369 C CA . ALA A 1 299 ? 48.833 5.961 -7.871 1.00 36.81 299 ALA A CA 1
ATOM 2370 C C . ALA A 1 299 ? 47.579 5.188 -7.418 1.00 36.81 299 ALA A C 1
ATOM 2372 O O . ALA A 1 299 ? 46.572 5.122 -8.121 1.00 36.81 299 ALA A O 1
ATOM 2373 N N . VAL A 1 300 ? 47.673 4.606 -6.221 1.00 44.62 300 VAL A N 1
ATOM 2374 C CA . VAL A 1 300 ? 46.711 3.713 -5.555 1.00 44.62 300 VAL A CA 1
ATOM 2375 C C . VAL A 1 300 ? 45.760 4.522 -4.664 1.00 44.62 300 VAL A C 1
ATOM 2377 O O . VAL A 1 300 ? 46.209 5.449 -3.993 1.00 44.62 300 VAL A O 1
ATOM 2380 N N . ALA A 1 301 ? 44.476 4.148 -4.585 1.00 34.16 301 ALA A N 1
ATOM 2381 C CA . ALA A 1 301 ? 43.567 4.663 -3.556 1.00 34.16 301 ALA A CA 1
ATOM 2382 C C . ALA A 1 301 ? 42.618 3.584 -3.003 1.00 34.16 301 ALA A C 1
ATOM 2384 O O . ALA A 1 301 ? 42.018 2.809 -3.747 1.00 34.16 301 ALA A O 1
ATOM 2385 N N . SER A 1 302 ? 42.532 3.579 -1.672 1.00 40.25 302 SER A N 1
ATOM 2386 C CA . SER A 1 302 ? 41.933 2.577 -0.791 1.00 40.25 302 SER A CA 1
ATOM 2387 C C . SER A 1 302 ? 40.425 2.739 -0.567 1.00 40.25 302 SER A C 1
ATOM 2389 O O . SER A 1 302 ? 39.847 3.812 -0.725 1.00 40.25 302 SER A O 1
ATOM 2391 N N . GLN A 1 303 ? 39.820 1.629 -0.150 1.00 31.81 303 GLN A N 1
ATOM 2392 C CA . GLN A 1 303 ? 38.394 1.343 -0.010 1.00 31.81 303 GLN A CA 1
ATOM 2393 C C . GLN A 1 303 ? 37.903 1.582 1.433 1.00 31.81 303 GLN A C 1
ATOM 2395 O O . GLN A 1 303 ? 38.609 1.246 2.382 1.00 31.81 303 GLN A O 1
ATOM 2400 N N . LEU A 1 304 ? 36.694 2.136 1.598 1.00 31.20 304 LEU A N 1
ATOM 2401 C CA . LEU A 1 304 ? 36.001 2.281 2.886 1.00 31.20 304 LEU A CA 1
ATOM 2402 C C . LEU A 1 304 ? 34.601 1.661 2.805 1.00 31.20 304 LEU A C 1
ATOM 2404 O O . LEU A 1 304 ? 33.861 1.885 1.847 1.00 31.20 304 LEU A O 1
ATOM 2408 N N . ASP A 1 305 ? 34.298 0.871 3.830 1.00 33.34 305 ASP A N 1
ATOM 2409 C CA . ASP A 1 305 ? 33.172 -0.048 3.980 1.00 33.34 305 ASP A CA 1
ATOM 2410 C C . ASP A 1 305 ? 32.152 0.543 4.973 1.00 33.34 305 ASP A C 1
ATOM 2412 O O . ASP A 1 305 ? 32.548 1.082 6.008 1.00 33.34 305 ASP A O 1
ATOM 2416 N N . LEU A 1 306 ? 30.848 0.453 4.685 1.00 31.81 306 LEU A N 1
ATOM 2417 C CA . LEU A 1 306 ? 29.772 0.832 5.614 1.00 31.81 306 LEU A CA 1
ATOM 2418 C C . LEU A 1 306 ? 28.631 -0.193 5.542 1.00 31.81 306 LEU A C 1
ATOM 2420 O O . LEU A 1 306 ? 27.918 -0.283 4.542 1.00 31.81 306 LEU A O 1
ATOM 2424 N N . GLN A 1 307 ? 28.468 -0.946 6.631 1.00 31.12 307 GLN A N 1
ATOM 2425 C CA . GLN A 1 307 ? 27.378 -1.890 6.882 1.00 31.12 307 GLN A CA 1
ATOM 2426 C C . GLN A 1 307 ? 26.191 -1.180 7.552 1.00 31.12 307 GLN A C 1
ATOM 2428 O O . GLN A 1 307 ? 26.383 -0.411 8.490 1.00 31.12 307 GLN A O 1
ATOM 2433 N N . ASN A 1 308 ? 24.966 -1.488 7.114 1.00 32.22 308 ASN A N 1
ATOM 2434 C CA . ASN A 1 308 ? 23.721 -1.146 7.810 1.00 32.22 308 ASN A CA 1
ATOM 2435 C C . ASN A 1 308 ? 22.952 -2.435 8.131 1.00 32.22 308 ASN A C 1
ATOM 2437 O O . ASN A 1 308 ? 22.873 -3.325 7.286 1.00 32.22 308 ASN A O 1
ATOM 2441 N N . GLY A 1 309 ? 22.427 -2.520 9.357 1.00 33.47 309 GLY A N 1
ATOM 2442 C CA . GLY A 1 309 ? 21.774 -3.702 9.923 1.00 33.47 309 GLY A CA 1
ATOM 2443 C C . GLY A 1 309 ? 20.327 -3.897 9.465 1.00 33.47 309 GLY A C 1
ATOM 2444 O O . GLY A 1 309 ? 19.526 -2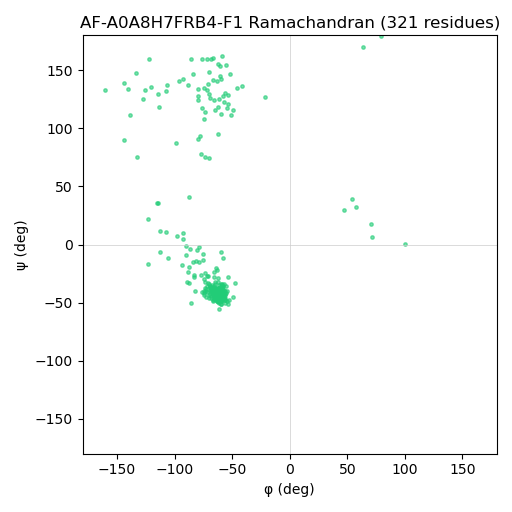.961 9.491 1.00 33.47 309 GLY A O 1
ATOM 2445 N N . ASP A 1 310 ? 20.020 -5.136 9.081 1.00 34.44 310 ASP A N 1
ATOM 2446 C CA . ASP A 1 310 ? 18.693 -5.633 8.715 1.00 34.44 310 ASP A CA 1
ATOM 2447 C C . ASP A 1 310 ? 17.887 -6.056 9.957 1.00 34.44 310 ASP A C 1
ATOM 2449 O O . ASP A 1 310 ? 18.433 -6.566 10.937 1.00 34.44 310 ASP A O 1
ATOM 2453 N N . VAL A 1 311 ? 16.567 -5.858 9.898 1.00 41.91 311 VAL A N 1
ATOM 2454 C CA . VAL A 1 311 ? 15.588 -6.383 10.863 1.00 41.91 311 VAL A CA 1
ATOM 2455 C C . VAL A 1 311 ? 14.819 -7.514 10.190 1.00 41.91 311 VAL A C 1
ATOM 2457 O O . VAL A 1 311 ? 14.340 -7.354 9.068 1.00 41.91 311 VAL A O 1
ATOM 2460 N N . ASP A 1 312 ? 14.702 -8.636 10.893 1.00 41.47 312 ASP A N 1
ATOM 2461 C CA . ASP A 1 312 ? 14.177 -9.900 10.382 1.00 41.47 312 ASP A CA 1
ATOM 2462 C C . ASP A 1 312 ? 12.637 -9.883 10.265 1.00 41.47 312 ASP A C 1
ATOM 2464 O O . ASP A 1 312 ? 11.926 -9.715 11.257 1.00 41.47 312 ASP A O 1
ATOM 2468 N N . ILE A 1 313 ? 12.115 -10.029 9.039 1.00 46.81 313 ILE A N 1
ATOM 2469 C CA . ILE A 1 313 ? 10.671 -10.073 8.700 1.00 46.81 313 ILE A CA 1
ATOM 2470 C C . ILE A 1 313 ? 10.312 -11.471 8.146 1.00 46.81 313 ILE A C 1
ATOM 2472 O O . ILE A 1 313 ? 9.522 -11.604 7.214 1.00 46.81 313 ILE A O 1
ATOM 2476 N N . GLN A 1 314 ? 10.935 -12.533 8.663 1.00 50.75 314 GLN A N 1
ATOM 2477 C CA . GLN A 1 314 ? 10.799 -13.885 8.096 1.00 50.75 314 GLN A CA 1
ATOM 2478 C C . GLN A 1 314 ? 9.493 -14.617 8.463 1.00 50.75 314 GLN A C 1
ATOM 2480 O O . GLN A 1 314 ? 9.121 -15.552 7.763 1.00 50.75 314 GLN A O 1
ATOM 2485 N N . ASP A 1 315 ? 8.731 -14.156 9.460 1.00 47.22 315 ASP A N 1
ATOM 2486 C CA . ASP A 1 315 ? 7.587 -14.920 9.999 1.00 47.22 315 ASP A CA 1
ATOM 2487 C C . ASP A 1 315 ? 6.211 -14.610 9.371 1.00 47.22 315 ASP A C 1
ATOM 2489 O O . ASP A 1 315 ? 5.176 -15.068 9.859 1.00 47.22 315 ASP A O 1
ATOM 2493 N N . LEU A 1 316 ? 6.153 -13.842 8.279 1.00 50.62 316 LEU A N 1
ATOM 2494 C CA . LEU A 1 316 ? 4.902 -13.617 7.545 1.00 50.62 316 LEU A CA 1
ATOM 2495 C C . LEU A 1 316 ? 4.837 -14.540 6.325 1.00 50.62 316 LEU A C 1
ATOM 2497 O O . LEU A 1 316 ? 5.218 -14.155 5.218 1.00 50.62 316 LEU A O 1
ATOM 2501 N N . ASP A 1 317 ? 4.320 -15.754 6.534 1.00 46.25 317 ASP A N 1
ATOM 2502 C CA . ASP A 1 317 ? 4.030 -16.735 5.480 1.00 46.25 317 ASP A CA 1
ATOM 2503 C C . ASP A 1 317 ? 2.830 -16.271 4.624 1.00 46.25 317 ASP A C 1
ATOM 2505 O O . ASP A 1 317 ? 1.679 -16.700 4.756 1.00 46.25 317 ASP A O 1
ATOM 2509 N N . LEU A 1 318 ? 3.092 -15.279 3.771 1.00 52.66 318 LEU A N 1
ATOM 2510 C CA . LEU A 1 318 ? 2.159 -14.755 2.781 1.00 52.66 318 LEU A CA 1
ATOM 2511 C C . LEU A 1 318 ? 2.156 -15.703 1.577 1.00 52.66 318 LEU A C 1
ATOM 2513 O O . LEU A 1 318 ? 2.949 -15.570 0.644 1.00 52.66 318 LEU A O 1
ATOM 2517 N N . ALA A 1 319 ? 1.262 -16.691 1.618 1.00 37.94 319 ALA A N 1
ATOM 2518 C CA . ALA A 1 319 ? 1.012 -17.600 0.507 1.00 37.94 319 ALA A CA 1
ATOM 2519 C C . ALA A 1 319 ? 0.670 -16.822 -0.781 1.00 37.94 319 ALA A C 1
ATOM 2521 O O . ALA A 1 319 ? -0.333 -16.113 -0.859 1.00 37.94 319 ALA A O 1
ATOM 2522 N N . ALA A 1 320 ? 1.527 -16.982 -1.790 1.00 40.38 320 ALA A N 1
ATOM 2523 C CA . ALA A 1 320 ? 1.404 -16.418 -3.127 1.00 40.38 320 ALA A CA 1
ATOM 2524 C C . ALA A 1 320 ? 0.323 -17.149 -3.945 1.00 40.38 320 ALA A C 1
ATOM 2526 O O . ALA A 1 320 ? 0.621 -17.943 -4.833 1.00 40.38 320 ALA A O 1
ATOM 2527 N N . THR A 1 321 ? -0.940 -16.869 -3.644 1.00 39.50 321 THR A N 1
ATOM 2528 C CA . THR A 1 321 ? -2.080 -17.169 -4.521 1.00 39.50 321 THR A CA 1
ATOM 2529 C C . THR A 1 321 ? -2.958 -15.930 -4.601 1.00 39.50 321 THR A C 1
ATOM 2531 O O . THR A 1 321 ? -4.003 -15.850 -3.966 1.00 39.50 321 THR A O 1
ATOM 2534 N N . ALA A 1 322 ? -2.494 -14.938 -5.356 1.00 38.31 322 ALA A N 1
ATOM 2535 C CA . ALA A 1 322 ? -3.308 -13.837 -5.849 1.00 38.31 322 ALA A CA 1
ATOM 2536 C C . ALA A 1 322 ? -3.094 -13.780 -7.367 1.00 38.31 322 ALA A C 1
ATOM 2538 O O . ALA A 1 322 ? -1.943 -13.775 -7.810 1.00 38.31 322 ALA A O 1
ATOM 2539 N N . VAL A 1 323 ? -4.216 -13.838 -8.093 1.00 37.78 323 VAL A N 1
ATOM 2540 C CA . VAL A 1 323 ? -4.396 -13.979 -9.552 1.00 37.78 323 VAL A CA 1
ATOM 2541 C C . VAL A 1 323 ? -3.388 -13.186 -10.393 1.00 37.78 323 VAL A C 1
ATOM 2543 O O . VAL A 1 323 ? -3.019 -12.047 -10.007 1.00 37.78 323 VAL A O 1
#

pLDDT: mean 85.75, std 18.77, range [31.12, 98.44]

Sequence (323 aa):
MAARPGMGVMSLQALDKLINQHKLGDERKLIHQFAKSDVDYKLAQILIRQLIQDRAVGELSNSIQDLASNVARIEKLCERGWEPSEQQSKLLKSLVKHFLIKSTSSYSTIGSLVGTYIQDHHEKLRLGLYVTDHTVRTAINTCVNTIVHDSKSNLRKAIWQSLAGDKTNKKKTVDLDVFARRMVKDYHLPKIPDVVPDSMLANLALMRNIGHSLIAKEDEAQRVGVVGRRRGGDTGFWTILEKRLDELYEKHGEDRKSEGWQEWEKEVISEDKAMHARMTRTTALSRDAIELALEGSGAVASQLDLQNGDVDIQDLDLAATAV

Secondary structure (DSSP, 8-state):
-PPPPP--PPPHHHHHHHHHHTT--TTHHHHHHHHHS-HHHHHHHHHHHHHHHHHHHHHHHHHHHHHHHHHHHHHHHHHHT----HHHHHHHHHHHHHHHHS--S-STTHHHHHHHHHHHHTTTTT-THHHH-HHHHHHHHHHHHHHHHHHHHHHHHHHHHHHH--TTTTPPPPPHHHHHHHHHHHHS-SS--SS--HHHHHHHHHHHHHHHHHHHHHHHHHHTT-----TT---SHHHHHHHHHHHHHHHH-S-TTSHHHHHHHHHHHHHHHHHHHHHHHHHHHHHHHHHHHHTT-----------------TT--------

Mean predicted aligned error: 9.98 Å